Protein AF-A0A3D4ZZL0-F1 (afdb_monomer_lite)

Sequence (194 aa):
MEGLPVETGVETAVPEAEQVQRGVTVSAFVISVILLVVSMIWLSAAELVGKGAQISESVPVIPAMGALLLLTPVAPLLRKLWRRISITQADVMLVYVFLCISVTCASVGVVRLLLPSLTVTRYFATPENNFTTLSSYLPKWLIPQDDQAVRDMYEGADGEVVPWGTWIEPLAWWSVFLIATYASMLGIMSLFRR

pLDDT: mean 84.1, std 14.56, range [42.16, 96.62]

Radius of gyration: 25.39 Å; chains: 1; bounding box: 45×46×96 Å

Secondary structure (DSSP, 8-state):
-------------------------HHHHHHHHHHHHHHHHHHIIIIIIT-S--GGGSSS-HHHHHHHHHHHHHHHHHHHH-TT----HHHHHHHHHHHHHHHHHHTTTTHHHHHHHHHHHHHT--TTT-HHHHHHHS-TTTS---HHHHHHHHH--TTS---HHHHHHHHHHHHHHHHHHHHHHHHHHHHH--

Foldseek 3Di:
DDDDDDPPPPPPPPPPPPPPPDPADPVLVVVLVVLLVVLVVVCCCCCVVVVHDPQLPDVQRVSLVVLLVVCVVVQVVCCVVPVVDHCDPVSSVVSSVSNSPSSNCVPVNPDVVQLCVQQVLLQVDDPPPCSVVVVVPDDQQQHFDDSVLSCCVVVNDDPNDRPCPRPVRNVVVVVVVVVVVVVVVVVVVVVVVD

Structure (mmCIF, N/CA/C/O backbone):
data_AF-A0A3D4ZZL0-F1
#
_entry.id   AF-A0A3D4ZZL0-F1
#
loop_
_atom_site.group_PDB
_atom_site.id
_atom_site.type_symbol
_atom_site.label_atom_id
_atom_site.label_alt_id
_atom_site.label_comp_id
_atom_site.label_asym_id
_atom_site.label_entity_id
_atom_site.label_seq_id
_atom_site.pdbx_PDB_ins_code
_atom_site.Cartn_x
_atom_site.Cartn_y
_atom_site.Cartn_z
_atom_site.occupancy
_atom_site.B_iso_or_equiv
_atom_site.auth_seq_id
_atom_site.auth_comp_id
_atom_site.auth_asym_id
_atom_site.auth_atom_id
_atom_site.pdbx_PDB_model_num
ATOM 1 N N . MET A 1 1 ? -6.397 -27.981 74.216 1.00 46.47 1 MET A N 1
ATOM 2 C CA . MET A 1 1 ? -6.048 -27.919 72.783 1.00 46.47 1 MET A CA 1
ATOM 3 C C . MET A 1 1 ? -7.262 -27.363 72.071 1.00 46.47 1 MET A C 1
ATOM 5 O O . MET A 1 1 ? -8.212 -28.093 71.827 1.00 46.47 1 MET A O 1
ATOM 9 N N . GLU A 1 2 ? -7.265 -26.045 71.908 1.00 43.09 2 GLU A N 1
ATOM 10 C CA . GLU A 1 2 ? -8.323 -25.254 71.280 1.00 43.09 2 GLU A CA 1
ATOM 11 C C . GLU A 1 2 ? -8.306 -25.508 69.769 1.00 43.09 2 GLU A C 1
ATOM 13 O O . GLU A 1 2 ? -7.292 -25.278 69.113 1.00 43.09 2 GLU A O 1
ATOM 18 N N . GLY A 1 3 ? -9.400 -26.039 69.226 1.00 46.06 3 GLY A N 1
ATOM 19 C CA . GLY A 1 3 ? -9.588 -26.166 67.785 1.00 46.06 3 GLY A CA 1
ATOM 20 C C . GLY A 1 3 ? -10.074 -24.837 67.221 1.00 46.06 3 GLY A C 1
ATOM 21 O O . GLY A 1 3 ? -11.236 -24.486 67.404 1.00 46.06 3 GLY A O 1
ATOM 22 N N . LEU A 1 4 ? -9.182 -24.097 66.564 1.00 48.44 4 LEU A N 1
ATOM 23 C CA . LEU A 1 4 ? -9.533 -22.911 65.783 1.00 48.44 4 LEU A CA 1
ATOM 24 C C . LEU A 1 4 ? -10.437 -23.310 64.599 1.00 48.44 4 LEU A C 1
ATOM 26 O O . LEU A 1 4 ? -10.128 -24.290 63.915 1.00 48.44 4 LEU A O 1
ATOM 30 N N . PRO A 1 5 ? -11.524 -22.570 64.319 1.00 47.44 5 PRO A N 1
ATOM 31 C CA . PRO A 1 5 ? -12.316 -22.790 63.121 1.00 47.44 5 PRO A CA 1
ATOM 32 C C . PRO A 1 5 ? -11.538 -22.300 61.894 1.00 47.44 5 PRO A C 1
ATOM 34 O O . PRO A 1 5 ? -11.077 -21.163 61.838 1.00 47.44 5 PRO A O 1
ATOM 37 N N . VAL A 1 6 ? -11.382 -23.190 60.915 1.00 56.72 6 VAL A N 1
ATOM 38 C CA . VAL A 1 6 ? -10.829 -22.882 59.594 1.00 56.72 6 VAL A CA 1
ATOM 39 C C . VAL A 1 6 ? -11.849 -22.013 58.861 1.00 56.72 6 VAL A C 1
ATOM 41 O O . VAL A 1 6 ? -12.912 -22.499 58.478 1.00 56.72 6 VAL A O 1
ATOM 44 N N . GLU A 1 7 ? -11.545 -20.727 58.688 1.00 49.31 7 GLU A N 1
ATOM 45 C CA . GLU A 1 7 ? -12.299 -19.853 57.791 1.00 49.31 7 GLU A CA 1
ATOM 46 C C . GLU A 1 7 ? -12.163 -20.382 56.360 1.00 49.31 7 GLU A C 1
ATOM 48 O O . GLU A 1 7 ? -11.137 -20.225 55.698 1.00 49.31 7 GLU A O 1
ATOM 53 N N . THR A 1 8 ? -13.213 -21.035 55.868 1.00 49.62 8 THR A N 1
ATOM 54 C CA . THR A 1 8 ? -13.388 -21.284 54.441 1.00 49.62 8 THR A CA 1
ATOM 55 C C . THR A 1 8 ? -13.695 -19.946 53.780 1.00 49.62 8 THR A C 1
ATOM 57 O O . THR A 1 8 ? -14.855 -19.536 53.699 1.00 49.62 8 THR A O 1
ATOM 60 N N . GLY A 1 9 ? -12.644 -19.243 53.359 1.00 42.66 9 GLY A N 1
ATOM 61 C CA . GLY A 1 9 ? -12.751 -18.090 52.479 1.00 42.66 9 GLY A CA 1
ATOM 62 C C . GLY A 1 9 ? -13.472 -18.515 51.206 1.00 42.66 9 GLY A C 1
ATOM 63 O O . GLY A 1 9 ? -12.896 -19.175 50.346 1.00 42.66 9 GLY A O 1
ATOM 64 N N . VAL A 1 10 ? -14.756 -18.178 51.117 1.00 48.22 10 VAL A N 1
ATOM 65 C CA . VAL A 1 10 ? -15.507 -18.230 49.868 1.00 48.22 10 VAL A CA 1
ATOM 66 C C . VAL A 1 10 ? -14.860 -17.188 48.969 1.00 48.22 10 VAL A C 1
ATOM 68 O O . VAL A 1 10 ? -15.085 -15.990 49.130 1.00 48.22 10 VAL A O 1
ATOM 71 N N . GLU A 1 11 ? -13.994 -17.652 48.074 1.00 47.16 11 GLU A N 1
ATOM 72 C CA . GLU A 1 11 ? -13.457 -16.879 46.966 1.00 47.16 11 GLU A CA 1
ATOM 73 C C . GLU A 1 11 ? -14.652 -16.439 46.118 1.00 47.16 11 GLU A C 1
ATOM 75 O O . GLU A 1 11 ? -15.190 -17.185 45.299 1.00 47.16 11 GLU A O 1
ATOM 80 N N . THR A 1 12 ? -15.167 -15.246 46.411 1.00 45.12 12 THR A N 1
ATOM 81 C CA . THR A 1 12 ? -16.231 -14.627 45.634 1.00 45.12 12 THR A CA 1
ATOM 82 C C . THR A 1 12 ? -15.661 -14.382 44.250 1.00 45.12 12 THR A C 1
ATOM 84 O O . THR A 1 12 ? -14.899 -13.434 44.060 1.00 45.12 12 THR A O 1
ATOM 87 N N . ALA A 1 13 ? -15.996 -15.260 43.303 1.00 46.50 13 ALA A N 1
ATOM 88 C CA . ALA A 1 13 ? -15.718 -15.053 41.895 1.00 46.50 13 ALA A CA 1
ATOM 89 C C . ALA A 1 13 ? -16.228 -13.655 41.529 1.00 46.50 13 ALA A C 1
ATOM 91 O O . ALA A 1 13 ? -17.430 -13.384 41.573 1.00 46.50 13 ALA A O 1
ATOM 92 N N . VAL A 1 14 ? -15.292 -12.745 41.255 1.00 51.50 14 VAL A N 1
ATOM 93 C CA . VAL A 1 14 ? -15.607 -11.427 40.716 1.00 51.50 14 VAL A CA 1
ATOM 94 C C . VAL A 1 14 ? -16.378 -11.697 39.427 1.00 51.50 14 VAL A C 1
ATOM 96 O O . VAL A 1 14 ? -15.838 -12.400 38.572 1.00 51.50 14 VAL A O 1
ATOM 99 N N . PRO A 1 15 ? -17.629 -11.224 39.283 1.00 42.16 15 PRO A N 1
ATOM 100 C CA . PRO A 1 15 ? -18.380 -11.456 38.065 1.00 42.16 15 PRO A CA 1
ATOM 101 C C . PRO A 1 15 ? -17.566 -10.858 36.923 1.00 42.16 15 PRO A C 1
ATOM 103 O O . PRO A 1 15 ? -17.290 -9.656 36.912 1.00 42.16 15 PRO A O 1
ATOM 106 N N . GLU A 1 16 ? -17.110 -11.728 36.024 1.00 45.34 16 GLU A N 1
ATOM 107 C CA . GLU A 1 16 ? -16.394 -11.365 34.814 1.00 45.34 16 GLU A CA 1
ATOM 108 C C . GLU A 1 16 ? -17.319 -10.413 34.062 1.00 45.34 16 GLU A C 1
ATOM 110 O O . GLU A 1 16 ? -18.363 -10.819 33.552 1.00 45.34 16 GLU A O 1
ATOM 115 N N . ALA A 1 17 ? -17.024 -9.112 34.151 1.00 45.53 17 ALA A N 1
ATOM 116 C CA . ALA A 1 17 ? -17.864 -8.082 33.575 1.00 45.53 17 ALA A CA 1
ATOM 117 C C . ALA A 1 17 ? -18.017 -8.429 32.101 1.00 45.53 17 ALA A C 1
ATOM 119 O O . ALA A 1 17 ? -17.029 -8.404 31.369 1.00 45.53 17 ALA A O 1
ATOM 120 N N . GLU A 1 18 ? -19.236 -8.801 31.713 1.00 42.25 18 GLU A N 1
ATOM 121 C CA . GLU A 1 18 ? -19.600 -9.157 30.354 1.00 42.25 18 GLU A CA 1
ATOM 122 C C . GLU A 1 18 ? -19.206 -7.968 29.478 1.00 42.25 18 GLU A C 1
ATOM 124 O O . GLU A 1 18 ? -19.874 -6.930 29.438 1.00 42.25 18 GLU A O 1
ATOM 129 N N . GLN A 1 19 ? -18.016 -8.059 28.881 1.00 51.50 19 GLN A N 1
ATOM 130 C CA . GLN A 1 19 ? -17.477 -7.033 28.015 1.00 51.50 19 GLN A CA 1
ATOM 131 C C . GLN A 1 19 ? -18.344 -7.088 26.775 1.00 51.50 19 GLN A C 1
ATOM 133 O O . GLN A 1 19 ? -18.064 -7.853 25.855 1.00 51.50 19 GLN A O 1
ATOM 138 N N . VAL A 1 20 ? -19.436 -6.320 26.784 1.00 49.06 20 VAL A N 1
ATOM 139 C CA . VAL A 1 20 ? -20.285 -6.111 25.618 1.00 49.06 20 VAL A CA 1
ATOM 140 C C . VAL A 1 20 ? -19.337 -5.711 24.498 1.00 49.06 20 VAL A C 1
ATOM 142 O O . VAL A 1 20 ? -18.794 -4.602 24.508 1.00 49.06 20 VAL A O 1
ATOM 145 N N . GLN A 1 21 ? -19.069 -6.652 23.590 1.00 55.78 21 GLN A N 1
ATOM 146 C CA . GLN A 1 21 ? -18.164 -6.461 22.469 1.00 55.78 21 GLN A CA 1
ATOM 147 C C . GLN A 1 21 ? -18.793 -5.399 21.580 1.00 55.78 21 GLN A C 1
ATOM 149 O O . GLN A 1 21 ? -19.642 -5.666 20.730 1.00 55.78 21 GLN A O 1
ATOM 154 N N . ARG A 1 22 ? -18.434 -4.145 21.846 1.00 62.06 22 ARG A N 1
ATOM 155 C CA . ARG A 1 22 ? -18.908 -3.012 21.074 1.00 62.06 22 ARG A CA 1
ATOM 156 C C . ARG A 1 22 ? -18.294 -3.160 19.686 1.00 62.06 22 ARG A C 1
ATOM 158 O O . ARG A 1 22 ? -17.075 -3.226 19.557 1.00 62.06 22 ARG A O 1
ATOM 165 N N . GLY A 1 23 ? -19.148 -3.267 18.670 1.00 61.34 23 GLY A N 1
ATOM 166 C CA . GLY A 1 23 ? -18.712 -3.344 17.279 1.00 61.34 23 GLY A CA 1
ATOM 167 C C . GLY A 1 23 ? -17.843 -2.147 16.885 1.00 61.34 23 GLY A C 1
ATOM 168 O O . GLY A 1 23 ? -17.844 -1.112 17.556 1.00 61.34 23 GLY A O 1
ATOM 169 N N . VAL A 1 24 ? -17.106 -2.302 15.783 1.00 69.88 24 VAL A N 1
ATOM 170 C CA . VAL A 1 24 ? -16.199 -1.289 15.221 1.00 69.88 24 VAL A CA 1
ATOM 171 C C . VAL A 1 24 ? -16.879 0.083 15.177 1.00 69.88 24 VAL A C 1
ATOM 173 O O . VAL A 1 24 ? -17.867 0.269 14.466 1.00 69.88 24 VAL A O 1
ATOM 176 N N . THR A 1 25 ? -16.360 1.057 15.932 1.00 83.75 25 THR A N 1
ATOM 177 C CA . THR A 1 25 ? -16.893 2.420 15.881 1.00 83.75 25 THR A CA 1
ATOM 178 C C . THR A 1 25 ? -16.365 3.137 14.637 1.00 83.75 25 THR A C 1
ATOM 180 O O . THR A 1 25 ? -15.176 3.085 14.321 1.00 83.75 25 THR A O 1
ATOM 183 N N . VAL A 1 26 ? -17.247 3.846 13.924 1.00 84.56 26 VAL A N 1
ATOM 184 C CA . VAL A 1 26 ? -16.870 4.626 12.728 1.00 84.56 26 VAL A CA 1
ATOM 185 C C . VAL A 1 26 ? -15.758 5.627 13.055 1.00 84.56 26 VAL A C 1
ATOM 187 O O . VAL A 1 26 ? -14.825 5.798 12.278 1.00 84.56 26 VAL A O 1
ATOM 190 N N . SER A 1 27 ? -15.806 6.239 14.241 1.00 84.38 27 SER A N 1
ATOM 191 C CA . SER A 1 27 ? -14.778 7.167 14.713 1.00 84.38 27 SER A CA 1
ATOM 192 C C . SER A 1 27 ? -13.400 6.513 14.821 1.00 84.38 27 SER A C 1
ATOM 194 O O . SER A 1 27 ? -12.420 7.105 14.376 1.00 84.38 27 SER A O 1
ATOM 196 N N . ALA A 1 28 ? -13.307 5.295 15.367 1.00 87.38 28 ALA A N 1
ATOM 197 C CA . ALA A 1 28 ? -12.040 4.570 15.454 1.00 87.38 28 ALA A CA 1
ATOM 198 C C . ALA A 1 28 ? -11.491 4.225 14.068 1.00 87.38 28 ALA A C 1
ATOM 200 O O . ALA A 1 28 ? -10.293 4.368 13.829 1.00 87.38 28 ALA A O 1
ATOM 201 N N . PHE A 1 29 ? -12.362 3.840 13.134 1.00 90.00 29 PHE A N 1
ATOM 202 C CA . PHE A 1 29 ? -11.963 3.593 11.751 1.00 90.00 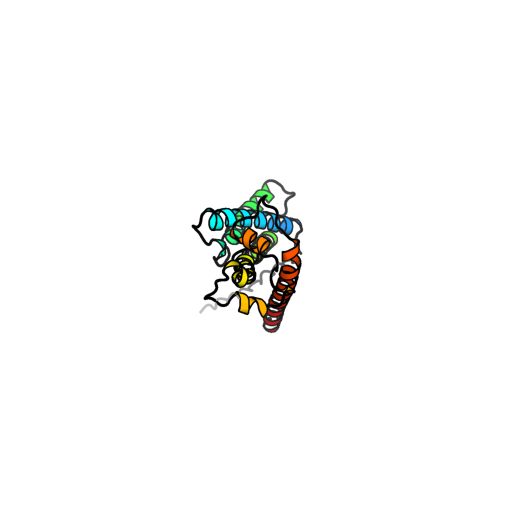29 PHE A CA 1
ATOM 203 C C . PHE A 1 29 ? -11.404 4.859 11.083 1.00 90.00 29 PHE A C 1
ATOM 205 O O . PHE A 1 29 ? -10.312 4.824 10.521 1.00 90.00 29 PHE A O 1
ATOM 212 N N . VAL A 1 30 ? -12.087 6.001 11.218 1.00 91.12 30 VAL A N 1
ATOM 213 C CA . VAL A 1 30 ? -11.610 7.289 10.682 1.00 91.12 30 VAL A CA 1
ATOM 214 C C . VAL A 1 30 ? -10.261 7.681 11.293 1.00 91.12 30 VAL A C 1
ATOM 216 O O . VAL A 1 30 ? -9.347 8.052 10.559 1.00 91.12 30 VAL A O 1
ATOM 219 N N . ILE A 1 31 ? -10.101 7.548 12.614 1.00 91.50 31 ILE A N 1
ATOM 220 C CA . ILE A 1 31 ? -8.820 7.799 13.298 1.00 91.50 31 ILE A CA 1
ATOM 221 C C . ILE A 1 31 ? -7.724 6.881 12.745 1.00 91.50 31 ILE A C 1
ATOM 223 O O . ILE A 1 31 ? -6.612 7.342 12.496 1.00 91.50 31 ILE A O 1
ATOM 227 N N . SER A 1 32 ? -8.041 5.607 12.512 1.00 93.88 32 SER A N 1
ATOM 228 C CA . SER A 1 32 ? -7.101 4.629 11.960 1.00 93.88 32 SER A CA 1
ATOM 229 C C . SER A 1 32 ? -6.623 5.026 10.564 1.00 93.88 32 SER A C 1
ATOM 231 O O . SER A 1 32 ? -5.423 5.003 10.303 1.00 93.88 32 SER A O 1
ATOM 233 N N . VAL A 1 33 ? -7.536 5.452 9.684 1.00 95.12 33 VAL A N 1
ATOM 234 C CA . VAL A 1 33 ? -7.201 5.918 8.328 1.00 95.12 33 VAL A CA 1
ATOM 235 C C . VAL A 1 33 ? -6.345 7.185 8.373 1.00 95.12 33 VAL A C 1
ATOM 237 O O . VAL A 1 33 ? -5.341 7.271 7.669 1.00 95.12 33 VAL A O 1
ATOM 240 N N . ILE A 1 34 ? -6.688 8.152 9.229 1.00 95.06 34 ILE A N 1
ATOM 241 C CA . ILE A 1 34 ? -5.899 9.383 9.387 1.00 95.06 34 ILE A CA 1
ATOM 242 C C . ILE A 1 34 ? -4.483 9.050 9.863 1.00 95.06 34 ILE A C 1
ATOM 244 O O . ILE A 1 34 ? -3.504 9.505 9.270 1.00 95.06 34 ILE A O 1
ATOM 248 N N . LEU A 1 35 ? -4.359 8.233 10.910 1.00 95.38 35 LEU A N 1
ATOM 249 C CA . LEU A 1 35 ? -3.056 7.842 11.440 1.00 95.38 35 LEU A CA 1
ATOM 250 C C . LEU A 1 35 ? -2.263 6.991 10.451 1.00 95.38 35 LEU A C 1
ATOM 252 O O . LEU A 1 35 ? -1.039 7.096 10.434 1.00 95.38 35 LEU A O 1
ATOM 256 N N . LEU A 1 36 ? -2.923 6.210 9.594 1.00 95.94 36 LEU A N 1
ATOM 257 C CA . LEU A 1 36 ? -2.266 5.493 8.507 1.00 95.94 36 LEU A CA 1
ATOM 258 C C . LEU A 1 36 ? -1.634 6.473 7.514 1.00 95.94 36 LEU A C 1
ATOM 260 O O . LEU A 1 36 ? -0.454 6.332 7.207 1.00 95.94 36 LEU A O 1
ATOM 264 N N . VAL A 1 37 ? -2.375 7.488 7.058 1.00 95.56 37 VAL A N 1
ATOM 265 C CA . VAL A 1 37 ? -1.848 8.512 6.136 1.00 95.56 37 VAL A CA 1
ATOM 266 C C . VAL A 1 37 ? -0.665 9.251 6.763 1.00 95.56 37 VAL A C 1
ATOM 268 O O . VAL A 1 37 ? 0.387 9.371 6.136 1.00 95.56 37 VAL A O 1
ATOM 271 N N . VAL A 1 38 ? -0.794 9.680 8.022 1.00 95.19 38 VAL A N 1
ATOM 272 C CA . VAL A 1 38 ? 0.303 10.327 8.762 1.00 95.19 38 VAL A CA 1
ATOM 273 C C . VAL A 1 38 ? 1.514 9.398 8.870 1.00 95.19 38 VAL A C 1
ATOM 275 O O . VAL A 1 38 ? 2.643 9.833 8.649 1.00 95.19 38 VAL A O 1
ATOM 278 N N . SER A 1 39 ? 1.287 8.111 9.146 1.00 93.81 39 SER A N 1
ATOM 279 C CA . SER A 1 39 ? 2.350 7.105 9.206 1.00 93.81 39 SER A CA 1
ATOM 280 C C . SER A 1 39 ? 3.051 6.945 7.858 1.00 93.81 39 SER A C 1
ATOM 282 O O . SER A 1 39 ? 4.272 6.883 7.829 1.00 93.81 39 SER A O 1
ATOM 284 N N . MET A 1 40 ? 2.317 6.928 6.741 1.00 92.00 40 MET A N 1
ATOM 285 C CA . MET A 1 40 ? 2.906 6.822 5.399 1.00 92.00 40 MET A CA 1
ATOM 286 C C . MET A 1 40 ? 3.756 8.041 5.037 1.00 92.00 40 MET A C 1
ATOM 288 O O . MET A 1 40 ? 4.854 7.883 4.503 1.00 92.00 40 MET A O 1
ATOM 292 N N . ILE A 1 41 ? 3.292 9.249 5.369 1.00 92.50 41 ILE A N 1
ATOM 293 C CA . ILE A 1 41 ? 4.069 10.482 5.169 1.00 92.50 41 ILE A CA 1
ATOM 294 C C . ILE A 1 41 ? 5.355 10.429 5.999 1.00 92.50 41 ILE A C 1
ATOM 296 O O . ILE A 1 41 ? 6.438 10.722 5.489 1.00 92.50 41 ILE A O 1
ATOM 300 N N . TRP A 1 42 ? 5.250 10.009 7.262 1.00 90.94 42 TRP A N 1
ATOM 301 C CA . TRP A 1 42 ? 6.407 9.867 8.139 1.00 90.94 42 TRP A CA 1
ATOM 302 C C . TRP A 1 42 ? 7.406 8.830 7.612 1.00 90.94 42 TRP A C 1
ATOM 304 O O . TRP A 1 42 ? 8.599 9.124 7.545 1.00 90.94 42 TRP A O 1
ATOM 314 N N . LEU A 1 43 ? 6.933 7.659 7.177 1.00 89.56 43 LEU A N 1
ATOM 315 C CA . LEU A 1 43 ? 7.766 6.617 6.569 1.00 89.56 43 LEU A CA 1
ATOM 316 C C . LEU A 1 43 ? 8.474 7.129 5.317 1.00 89.56 43 LEU A C 1
ATOM 318 O O . LEU A 1 43 ? 9.677 6.934 5.179 1.00 89.56 43 LEU A O 1
ATOM 322 N N . SER A 1 44 ? 7.760 7.822 4.428 1.00 87.31 44 SER A N 1
ATOM 323 C CA . SER A 1 44 ? 8.353 8.406 3.223 1.00 87.31 44 SER A CA 1
ATOM 324 C C . SER A 1 44 ? 9.500 9.364 3.572 1.00 87.31 44 SER A C 1
ATOM 326 O O . SER A 1 44 ? 10.612 9.228 3.058 1.00 87.31 44 SER A O 1
ATOM 328 N N . ALA A 1 45 ? 9.279 10.263 4.534 1.00 87.31 45 ALA A N 1
ATOM 329 C CA . ALA A 1 45 ? 10.304 11.199 4.985 1.00 87.31 45 ALA A CA 1
ATOM 330 C C . ALA A 1 45 ? 11.501 10.499 5.660 1.00 87.31 45 ALA A C 1
ATOM 332 O O . ALA A 1 45 ? 12.651 10.851 5.397 1.00 87.31 45 ALA A O 1
ATOM 333 N N . ALA A 1 46 ? 11.258 9.507 6.517 1.00 85.56 46 ALA A N 1
ATOM 334 C CA . ALA A 1 46 ? 12.314 8.850 7.289 1.00 85.56 46 ALA A CA 1
ATOM 335 C C . ALA A 1 46 ? 13.147 7.855 6.461 1.00 85.56 46 ALA A C 1
ATOM 337 O O . ALA A 1 46 ? 14.366 7.764 6.634 1.00 85.56 46 ALA A O 1
ATOM 338 N N . GLU A 1 47 ? 12.498 7.117 5.560 1.00 85.06 47 GLU A N 1
ATOM 339 C CA . GLU A 1 47 ? 13.104 5.991 4.844 1.00 85.06 47 GLU A CA 1
ATOM 340 C C . GLU A 1 47 ? 13.530 6.355 3.427 1.00 85.06 47 GLU A C 1
ATOM 342 O O . GLU A 1 47 ? 14.664 6.072 3.048 1.00 85.06 47 GLU A O 1
ATOM 347 N N . LEU A 1 48 ? 12.645 6.984 2.646 1.00 79.44 48 LEU A N 1
ATOM 348 C CA . LEU A 1 48 ? 12.929 7.293 1.241 1.00 79.44 48 LEU A CA 1
ATOM 349 C C . LEU A 1 48 ? 13.791 8.552 1.120 1.00 79.44 48 LEU A C 1
ATOM 351 O O . LEU A 1 48 ? 14.777 8.557 0.385 1.00 79.44 48 LEU A O 1
ATOM 355 N N . VAL A 1 49 ? 13.452 9.603 1.873 1.00 81.19 49 VAL A N 1
ATOM 356 C CA . VAL A 1 49 ? 14.188 10.879 1.838 1.00 81.19 49 VAL A CA 1
ATOM 357 C C . VAL A 1 49 ? 15.396 10.843 2.772 1.00 81.19 49 VAL A C 1
ATOM 359 O O . VAL A 1 49 ? 16.512 11.160 2.361 1.00 81.19 49 VAL A O 1
ATOM 362 N N . GLY A 1 50 ? 15.186 10.438 4.027 1.00 79.25 50 GLY A N 1
ATOM 363 C CA . GLY A 1 50 ? 16.218 10.446 5.065 1.00 79.25 50 GLY A CA 1
ATOM 364 C C . GLY A 1 50 ? 17.269 9.338 4.950 1.00 79.25 50 GLY A C 1
ATOM 365 O O . GLY A 1 50 ? 18.338 9.475 5.540 1.00 79.25 50 GLY A O 1
ATOM 366 N N . LYS A 1 51 ? 16.988 8.251 4.209 1.00 73.50 51 LYS A N 1
ATOM 367 C CA . LYS A 1 51 ? 17.870 7.077 4.004 1.00 73.50 51 LYS A CA 1
ATOM 368 C C . LYS A 1 51 ? 18.420 6.439 5.296 1.00 73.50 51 LYS A C 1
ATOM 370 O O . LYS A 1 51 ? 19.438 5.753 5.247 1.00 73.50 51 LYS A O 1
ATOM 375 N N . GLY A 1 52 ? 17.797 6.692 6.451 1.00 63.00 52 GLY A N 1
ATOM 376 C CA . GLY A 1 52 ? 18.466 6.533 7.750 1.00 63.00 52 GLY A CA 1
ATOM 377 C C . GLY A 1 52 ? 17.854 5.522 8.718 1.00 63.00 52 GLY A C 1
ATOM 378 O O . GLY A 1 52 ? 18.582 4.980 9.545 1.00 63.00 52 GLY A O 1
ATOM 379 N N . ALA A 1 53 ? 16.548 5.247 8.653 1.00 70.75 53 ALA A N 1
ATOM 380 C CA . ALA A 1 53 ? 15.892 4.357 9.615 1.00 70.75 53 ALA A CA 1
ATOM 381 C C . ALA A 1 53 ? 14.786 3.528 8.952 1.00 70.75 53 ALA A C 1
ATOM 383 O O . ALA A 1 53 ? 13.795 4.100 8.515 1.00 70.75 53 ALA A O 1
ATOM 384 N N . GLN A 1 54 ? 14.930 2.197 8.919 1.00 79.44 54 GLN A N 1
ATOM 385 C CA . GLN A 1 54 ? 13.927 1.234 8.425 1.00 79.44 54 GLN A CA 1
ATOM 386 C C . GLN A 1 54 ? 12.800 1.034 9.456 1.00 79.44 54 GLN A C 1
ATOM 388 O O . GLN A 1 54 ? 12.610 -0.034 10.034 1.00 79.44 54 GLN A O 1
ATOM 393 N N . ILE A 1 55 ? 12.069 2.110 9.734 1.00 81.44 55 ILE A N 1
ATOM 394 C CA . ILE A 1 55 ? 11.017 2.192 10.756 1.00 81.44 55 ILE A CA 1
ATOM 395 C C . ILE A 1 55 ? 9.846 1.231 10.458 1.00 81.44 55 ILE A C 1
ATOM 397 O O . ILE A 1 55 ? 9.183 0.740 11.372 1.00 81.44 55 ILE A O 1
ATOM 401 N N . SER A 1 56 ? 9.601 0.945 9.182 1.00 81.44 56 SER A N 1
ATOM 402 C CA . SER A 1 56 ? 8.590 0.011 8.679 1.00 81.44 56 SER A CA 1
ATOM 403 C C . SER A 1 56 ? 8.942 -1.464 8.871 1.00 81.44 56 SER A C 1
ATOM 405 O O . SER A 1 56 ? 8.041 -2.299 8.808 1.00 81.44 56 SER A O 1
ATOM 407 N N . GLU A 1 57 ? 10.211 -1.794 9.129 1.00 84.94 57 GLU A N 1
ATOM 408 C CA . GLU A 1 57 ? 10.683 -3.177 9.309 1.00 84.94 57 GLU A CA 1
ATOM 409 C C . GLU A 1 57 ? 10.616 -3.658 10.763 1.00 84.94 57 GLU A C 1
ATOM 411 O O . GLU A 1 57 ? 10.838 -4.836 11.042 1.00 84.94 57 GLU A O 1
ATOM 416 N N . SER A 1 58 ? 10.289 -2.778 11.712 1.00 86.38 58 SER A N 1
ATOM 417 C CA . SER A 1 58 ? 10.141 -3.183 13.107 1.00 86.38 58 SER A CA 1
ATOM 418 C C . SER A 1 58 ? 8.890 -4.044 13.316 1.00 86.38 58 SER A C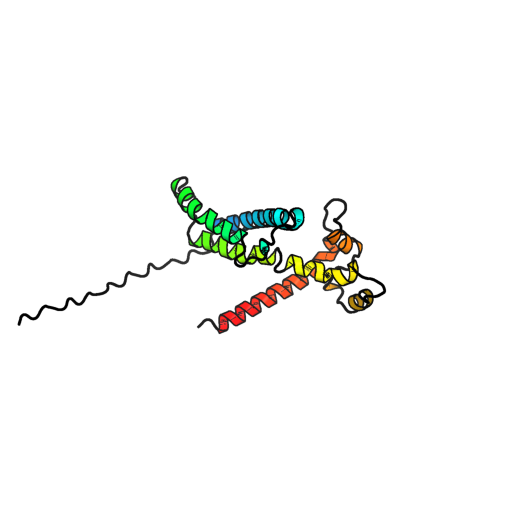 1
ATOM 420 O O . SER A 1 58 ? 7.855 -3.846 12.678 1.00 86.38 58 SER A O 1
ATOM 422 N N . VAL A 1 59 ? 8.953 -4.967 14.279 1.00 85.81 59 VAL A N 1
ATOM 423 C CA . VAL A 1 59 ? 7.814 -5.808 14.668 1.00 85.81 59 VAL A CA 1
ATOM 424 C C . VAL A 1 59 ? 7.571 -5.668 16.176 1.00 85.81 59 VAL A C 1
ATOM 426 O O . VAL A 1 59 ? 8.402 -6.131 16.957 1.00 85.81 59 VAL A O 1
ATOM 429 N N . PRO A 1 60 ? 6.448 -5.063 16.614 1.00 85.00 60 PRO A N 1
ATOM 430 C CA . PRO A 1 60 ? 5.436 -4.360 15.814 1.00 85.00 60 PRO A CA 1
ATOM 431 C C . PRO A 1 60 ? 5.973 -3.084 15.140 1.00 85.00 60 PRO A C 1
ATOM 433 O O . PRO A 1 60 ? 6.978 -2.514 15.570 1.00 85.00 60 PRO A O 1
ATOM 436 N N . VAL A 1 61 ? 5.292 -2.606 14.095 1.00 90.12 61 VAL A N 1
ATOM 437 C CA . VAL A 1 61 ? 5.709 -1.396 13.363 1.00 90.12 61 VAL A CA 1
ATOM 438 C C . VAL A 1 61 ? 5.699 -0.164 14.276 1.00 90.12 61 VAL A C 1
ATOM 440 O O . VAL A 1 61 ? 4.714 0.105 14.974 1.00 90.12 61 VAL A O 1
ATOM 443 N N . ILE A 1 62 ? 6.788 0.608 14.270 1.00 91.69 62 ILE A N 1
ATOM 444 C CA . ILE A 1 62 ? 6.975 1.781 15.139 1.00 91.69 62 ILE A CA 1
ATOM 445 C C . ILE A 1 62 ? 5.814 2.791 15.040 1.00 91.69 62 ILE A C 1
ATOM 447 O O . ILE A 1 62 ? 5.404 3.285 16.089 1.00 91.69 62 ILE A O 1
ATOM 451 N N . PRO A 1 63 ? 5.204 3.085 13.871 1.00 92.00 63 PRO A N 1
ATOM 452 C CA . PRO A 1 63 ? 4.051 3.984 13.813 1.00 92.00 63 PRO A CA 1
ATOM 453 C C . PRO A 1 63 ? 2.820 3.459 14.553 1.00 92.00 63 PRO A C 1
ATOM 455 O O . PRO A 1 63 ? 2.108 4.242 15.181 1.00 92.00 63 PRO A O 1
ATOM 458 N N . ALA A 1 64 ? 2.593 2.141 14.558 1.00 93.00 64 ALA A N 1
ATOM 459 C CA . ALA A 1 64 ? 1.510 1.542 15.334 1.00 93.00 64 ALA A CA 1
ATOM 460 C C . ALA A 1 64 ? 1.791 1.641 16.841 1.00 93.00 64 ALA A C 1
ATOM 462 O O . ALA A 1 64 ? 0.900 2.001 17.611 1.00 93.00 64 ALA A O 1
ATOM 463 N N . MET A 1 65 ? 3.039 1.400 17.259 1.00 93.50 65 MET A N 1
ATOM 464 C CA . MET A 1 65 ? 3.481 1.623 18.642 1.00 93.50 65 MET A CA 1
ATOM 465 C C . MET A 1 65 ? 3.343 3.091 19.059 1.00 93.50 65 MET A C 1
ATOM 467 O O . MET A 1 65 ? 2.809 3.381 20.127 1.00 93.50 65 MET A O 1
ATOM 471 N N . GLY A 1 66 ? 3.754 4.026 18.202 1.00 92.12 66 GLY A N 1
ATOM 472 C CA . GLY A 1 66 ? 3.621 5.462 18.436 1.00 92.12 66 GLY A CA 1
ATOM 473 C C . GLY A 1 66 ? 2.162 5.893 18.572 1.00 92.12 66 GLY A C 1
ATOM 474 O O . GLY A 1 66 ? 1.819 6.603 19.515 1.00 92.12 66 GLY A O 1
ATOM 475 N N . ALA A 1 67 ? 1.281 5.405 17.694 1.00 91.94 67 ALA A N 1
ATOM 476 C CA . ALA A 1 67 ? -0.156 5.648 17.783 1.00 91.94 67 ALA A CA 1
ATOM 477 C C . ALA A 1 67 ? -0.757 5.099 19.084 1.00 91.94 67 ALA A C 1
ATOM 479 O O . ALA A 1 67 ? -1.542 5.788 19.734 1.00 91.94 67 ALA A O 1
ATOM 480 N N . LEU A 1 68 ? -0.363 3.893 19.500 1.00 91.81 68 LEU A N 1
ATOM 481 C CA . LEU A 1 68 ? -0.810 3.291 20.755 1.00 91.81 68 LEU A CA 1
ATOM 482 C C . LEU A 1 68 ? -0.364 4.118 21.971 1.00 91.81 68 LEU A C 1
ATOM 484 O O . LEU A 1 68 ? -1.187 4.453 22.829 1.00 91.81 68 LEU A O 1
ATOM 488 N N . LEU A 1 69 ? 0.919 4.486 22.029 1.00 92.81 69 LEU A N 1
ATOM 489 C CA . LEU A 1 69 ? 1.494 5.292 23.110 1.00 92.81 69 LEU A CA 1
ATOM 490 C C . LEU A 1 69 ? 0.906 6.705 23.163 1.00 92.81 69 LEU A C 1
ATOM 492 O O . LEU A 1 69 ? 0.750 7.255 24.250 1.00 92.81 69 LEU A O 1
ATOM 496 N N . LEU A 1 70 ? 0.536 7.276 22.014 1.00 91.81 70 LEU A N 1
ATOM 497 C CA . LEU A 1 70 ? -0.115 8.580 21.924 1.00 91.81 70 LEU A CA 1
ATOM 498 C C . LEU A 1 70 ? -1.586 8.511 22.353 1.00 91.81 70 LEU A C 1
ATOM 500 O O . LEU A 1 70 ? -2.040 9.322 23.159 1.00 91.81 70 LEU A O 1
ATOM 504 N N . LEU A 1 71 ? -2.350 7.548 21.834 1.00 88.88 71 LEU A N 1
ATOM 505 C CA . LEU A 1 71 ? -3.791 7.463 22.077 1.00 88.88 71 LEU A CA 1
ATOM 506 C C . LEU A 1 71 ? -4.131 7.017 23.502 1.00 88.88 71 LEU A C 1
ATOM 508 O O . LEU A 1 71 ? -5.166 7.430 24.025 1.00 88.88 71 LEU A O 1
ATOM 512 N N . THR A 1 72 ? -3.267 6.235 24.152 1.00 89.06 72 THR A N 1
ATOM 513 C CA . THR A 1 72 ? -3.486 5.747 25.525 1.00 89.06 72 THR A CA 1
ATOM 514 C C . THR A 1 72 ? -3.703 6.882 26.545 1.00 89.06 72 THR A C 1
ATOM 516 O O . THR A 1 72 ? -4.715 6.844 27.246 1.00 89.06 72 THR A O 1
ATOM 519 N N . PRO A 1 73 ? -2.845 7.920 26.636 1.00 89.06 73 PRO A N 1
ATOM 520 C CA . PRO A 1 73 ? -3.079 9.076 27.509 1.00 89.06 73 PRO A CA 1
ATOM 521 C C . PRO A 1 73 ? -4.049 10.112 26.915 1.00 89.06 73 PRO A C 1
ATOM 523 O O . PRO A 1 73 ? -4.770 10.779 27.660 1.00 89.06 73 PRO A O 1
ATOM 526 N N . VAL A 1 74 ? -4.112 10.252 25.587 1.00 86.75 74 VAL A N 1
ATOM 527 C CA . VAL A 1 74 ? -4.959 11.260 24.923 1.00 86.75 74 VAL A CA 1
ATOM 528 C C . VAL A 1 74 ? -6.446 10.898 25.018 1.00 86.75 74 VAL A C 1
ATOM 530 O O . VAL A 1 74 ? -7.273 11.764 25.300 1.00 86.75 74 VAL A O 1
ATOM 533 N N . ALA A 1 75 ? -6.815 9.625 24.867 1.00 84.94 75 ALA A N 1
ATOM 534 C CA . ALA A 1 75 ? -8.206 9.173 24.929 1.00 84.94 75 ALA A CA 1
ATOM 535 C C . ALA A 1 75 ? -8.935 9.489 26.260 1.00 84.94 75 ALA A C 1
ATOM 537 O O . ALA A 1 75 ? -10.076 9.965 26.216 1.00 84.94 75 ALA A O 1
ATOM 538 N N . PRO A 1 76 ? -8.372 9.235 27.461 1.00 82.69 76 PRO A N 1
ATOM 539 C CA . PRO A 1 76 ? -9.002 9.645 28.718 1.00 82.69 76 PRO A CA 1
ATOM 540 C C . PRO A 1 76 ? -8.996 11.170 28.909 1.00 82.69 76 PRO A C 1
ATOM 542 O O . PRO A 1 76 ? -9.967 11.715 29.438 1.00 82.69 76 PRO A O 1
ATOM 545 N N . LEU A 1 77 ? -7.962 11.875 28.436 1.00 83.94 77 LEU A N 1
ATOM 546 C CA . LEU A 1 77 ? -7.884 13.335 28.530 1.00 83.94 77 LEU A CA 1
ATOM 547 C C . LEU A 1 77 ? -8.965 14.026 27.682 1.00 83.94 77 LEU A C 1
ATOM 549 O O . LEU A 1 77 ? -9.662 14.916 28.173 1.00 83.94 77 LEU A O 1
ATOM 553 N N . LEU A 1 78 ? -9.174 13.568 26.444 1.00 80.94 78 LEU A N 1
ATOM 554 C CA . LEU A 1 78 ? -10.235 14.070 25.565 1.00 80.94 78 LEU A CA 1
ATOM 555 C C . LEU A 1 78 ? -11.626 13.787 26.129 1.00 80.94 78 LEU A C 1
ATOM 557 O O . LEU A 1 78 ? -12.491 14.652 26.047 1.00 80.94 78 LEU A O 1
ATOM 561 N N . ARG A 1 79 ? -11.839 12.622 26.753 1.00 78.44 79 ARG A N 1
ATOM 562 C CA . ARG A 1 79 ? -13.106 12.311 27.438 1.00 78.44 79 ARG A CA 1
ATOM 563 C C . ARG A 1 79 ? -13.399 13.277 28.585 1.00 78.44 79 ARG A C 1
ATOM 565 O O . ARG A 1 79 ? -14.555 13.652 28.780 1.00 78.44 79 ARG A O 1
ATOM 572 N N . LYS A 1 80 ? -12.365 13.692 29.326 1.00 79.06 80 LYS A N 1
ATOM 573 C CA . LYS A 1 80 ? -12.490 14.668 30.418 1.00 79.06 80 LYS A CA 1
ATOM 574 C C . LYS A 1 80 ? -12.830 16.063 29.898 1.00 79.06 80 LYS A C 1
ATOM 576 O O . LYS A 1 80 ? -13.648 16.745 30.508 1.00 79.06 80 LYS A O 1
ATOM 581 N N . LEU A 1 81 ? -12.213 16.481 28.792 1.00 80.75 81 LEU A N 1
ATOM 582 C CA . LEU A 1 81 ? -12.407 17.823 28.246 1.00 80.75 81 LEU A CA 1
ATOM 583 C C . LEU A 1 81 ? -13.710 17.923 27.442 1.00 80.75 81 LEU A C 1
ATOM 585 O O . LEU A 1 81 ? -14.496 18.843 27.656 1.00 80.75 81 LEU A O 1
ATOM 589 N N . TRP A 1 82 ? -13.976 16.954 26.563 1.00 76.69 82 TRP A N 1
ATOM 590 C CA . TRP A 1 82 ? -15.119 16.924 25.651 1.00 76.69 82 TRP A CA 1
ATOM 591 C C . TRP A 1 82 ? -15.916 15.621 25.815 1.00 76.69 82 TRP A C 1
ATOM 593 O O . TRP A 1 82 ? -15.702 14.638 25.107 1.00 76.69 82 TRP A O 1
ATOM 603 N N . ARG A 1 83 ? -16.929 15.646 26.696 1.00 67.38 83 ARG A N 1
ATOM 604 C CA . ARG A 1 83 ? -17.828 14.506 27.005 1.00 67.38 83 ARG A CA 1
ATOM 605 C C . ARG A 1 83 ? -18.497 13.836 25.795 1.00 67.38 83 ARG A C 1
ATOM 607 O O . ARG A 1 83 ? -19.011 12.732 25.937 1.00 67.38 83 ARG A O 1
ATOM 614 N N . ARG A 1 84 ? -18.538 14.493 24.629 1.00 69.25 84 ARG A N 1
ATOM 615 C CA . ARG A 1 84 ? -19.119 13.940 23.392 1.00 69.25 84 ARG A CA 1
ATOM 616 C C . ARG A 1 84 ? -18.187 12.968 22.659 1.00 69.25 84 ARG A C 1
ATOM 618 O O . ARG A 1 84 ? -18.676 12.190 21.846 1.00 69.25 84 ARG A O 1
ATOM 625 N N . ILE A 1 85 ? -16.880 12.983 22.934 1.00 69.38 85 ILE A N 1
ATOM 626 C CA . ILE A 1 85 ? -15.922 12.062 22.313 1.00 69.38 85 ILE A CA 1
ATOM 627 C C . ILE A 1 85 ? -15.814 10.799 23.171 1.00 69.38 85 ILE A C 1
ATOM 629 O O . ILE A 1 85 ? -15.315 10.834 24.291 1.00 69.38 85 ILE A O 1
ATOM 633 N N . SER A 1 86 ? -16.273 9.668 22.635 1.00 73.62 86 SER A N 1
ATOM 634 C CA . SER A 1 86 ? -16.213 8.356 23.287 1.00 73.62 86 SER A CA 1
ATOM 635 C C . SER A 1 86 ? -15.147 7.492 22.610 1.00 73.62 86 SER A C 1
ATOM 637 O O . SER A 1 86 ? -15.477 6.646 21.792 1.00 73.62 86 SER A O 1
ATOM 639 N N . ILE A 1 87 ? -13.867 7.737 22.917 1.00 81.00 87 ILE A N 1
ATOM 640 C CA . ILE A 1 87 ? -12.773 6.830 22.529 1.00 81.00 87 ILE A CA 1
ATOM 641 C C . ILE A 1 87 ? -12.593 5.815 23.655 1.00 81.00 87 ILE A C 1
ATOM 643 O O . ILE A 1 87 ? -12.276 6.182 24.791 1.00 81.00 87 ILE A O 1
ATOM 647 N N . THR A 1 88 ? -12.835 4.547 23.355 1.00 84.25 88 THR A N 1
ATOM 648 C CA . THR A 1 88 ? -12.728 3.426 24.294 1.00 84.25 88 THR A CA 1
ATOM 649 C C . THR A 1 88 ? -11.375 2.721 24.177 1.00 84.25 88 THR A C 1
ATOM 651 O O . THR A 1 88 ? -10.609 2.959 23.249 1.00 84.25 88 THR A O 1
ATOM 654 N N . GLN A 1 89 ? -11.067 1.829 25.121 1.00 84.38 89 GLN A N 1
ATOM 655 C CA . GLN A 1 89 ? -9.870 0.985 25.031 1.00 84.38 89 GLN A CA 1
ATOM 656 C C . GLN A 1 89 ? -9.919 0.054 23.808 1.00 84.38 89 GLN A C 1
ATOM 658 O O . GLN A 1 89 ? -8.896 -0.156 23.161 1.00 84.38 89 GLN A O 1
ATOM 663 N N . ALA A 1 90 ? -11.109 -0.446 23.458 1.00 86.56 90 ALA A N 1
ATOM 664 C CA . ALA A 1 90 ? -11.319 -1.252 22.260 1.00 86.56 90 ALA A CA 1
ATOM 665 C C . ALA A 1 90 ? -11.003 -0.463 20.979 1.00 86.56 90 ALA A C 1
ATOM 667 O O . ALA A 1 90 ? -10.364 -0.998 20.079 1.00 86.56 90 ALA A O 1
ATOM 668 N N . ASP A 1 91 ? -11.362 0.826 20.925 1.00 88.81 91 ASP A N 1
ATOM 669 C CA . ASP A 1 91 ? -11.048 1.692 19.781 1.00 88.81 91 ASP A CA 1
ATOM 670 C C . ASP A 1 91 ? -9.535 1.893 19.615 1.00 88.81 91 ASP A C 1
ATOM 672 O O . ASP A 1 91 ? -9.020 1.832 18.502 1.00 88.81 91 ASP A O 1
ATOM 676 N N . VAL A 1 92 ? -8.804 2.088 20.719 1.00 90.19 92 VAL A N 1
ATOM 677 C CA . VAL A 1 92 ? -7.337 2.220 20.692 1.00 90.19 92 VAL A CA 1
ATOM 678 C C . VAL A 1 92 ? -6.673 0.921 20.224 1.00 90.19 92 VAL A C 1
ATOM 680 O O . VAL A 1 92 ? -5.758 0.964 19.403 1.00 90.19 92 VAL A O 1
ATOM 683 N N . MET A 1 93 ? -7.153 -0.234 20.695 1.00 90.88 93 MET A N 1
ATOM 684 C CA . MET A 1 93 ? -6.674 -1.542 20.229 1.00 90.88 93 MET A CA 1
ATOM 685 C C . MET A 1 93 ? -6.980 -1.776 18.749 1.00 90.88 93 MET A C 1
ATOM 687 O O . MET A 1 93 ? -6.126 -2.292 18.031 1.00 90.88 93 MET A O 1
ATOM 691 N N . LEU A 1 94 ? -8.157 -1.361 18.275 1.00 91.56 94 LEU A N 1
ATOM 692 C CA . LEU A 1 94 ? -8.514 -1.446 16.862 1.00 91.56 94 LEU A CA 1
ATOM 693 C C . LEU A 1 94 ? -7.557 -0.623 16.004 1.00 91.56 94 LEU A C 1
ATOM 695 O O . LEU A 1 94 ? -7.022 -1.152 15.034 1.00 91.56 94 LEU A O 1
ATOM 699 N N . VAL A 1 95 ? -7.304 0.635 16.379 1.00 92.88 95 VAL A N 1
ATOM 700 C CA . VAL A 1 95 ? -6.344 1.502 15.677 1.00 92.88 95 VAL A CA 1
ATOM 701 C C . VAL A 1 95 ? -4.966 0.850 15.644 1.00 92.88 95 VAL A C 1
ATOM 703 O O . VAL A 1 95 ? -4.329 0.798 14.594 1.00 92.88 95 VAL A O 1
ATOM 706 N N . TYR A 1 96 ? -4.515 0.318 16.779 1.00 93.81 96 TYR A N 1
ATOM 707 C CA . TYR A 1 96 ? -3.223 -0.346 16.882 1.00 93.81 96 TYR A CA 1
ATOM 708 C C . TYR A 1 96 ? -3.107 -1.549 15.930 1.00 93.81 96 TYR A C 1
ATOM 710 O O . TYR A 1 96 ? -2.185 -1.596 15.115 1.00 93.81 96 TYR A O 1
ATOM 718 N N . VAL A 1 97 ? -4.060 -2.486 15.974 1.00 93.06 97 VAL A N 1
ATOM 719 C CA . VAL A 1 97 ? -4.060 -3.672 15.098 1.00 93.06 97 VAL A CA 1
ATOM 720 C C . VAL A 1 97 ? -4.192 -3.269 13.629 1.00 93.06 97 VAL A C 1
ATOM 722 O O . VAL A 1 97 ? -3.478 -3.801 12.778 1.00 93.06 97 VAL A O 1
ATOM 725 N N . PHE A 1 98 ? -5.057 -2.298 13.328 1.00 94.44 98 PHE A N 1
ATOM 726 C CA . PHE A 1 98 ? -5.238 -1.779 11.976 1.00 94.44 98 PHE A CA 1
ATOM 727 C C . PHE A 1 98 ? -3.931 -1.223 11.408 1.00 94.44 98 PHE A C 1
ATOM 729 O O . PHE A 1 98 ? -3.582 -1.537 10.269 1.00 94.44 98 PHE A O 1
ATOM 736 N N . LEU A 1 99 ? -3.196 -0.426 12.188 1.00 95.06 99 LEU A N 1
ATOM 737 C CA . LEU A 1 99 ? -1.915 0.136 11.764 1.00 95.06 99 LEU A CA 1
ATOM 738 C C . LEU A 1 99 ? -0.838 -0.940 11.629 1.00 95.06 99 LEU A C 1
ATOM 740 O O . LEU A 1 99 ? -0.099 -0.902 10.651 1.00 95.06 99 LEU A O 1
ATOM 744 N N . CYS A 1 100 ? -0.782 -1.921 12.536 1.00 93.12 100 CYS A N 1
ATOM 745 C CA . CYS A 1 100 ? 0.147 -3.049 12.421 1.00 93.12 100 CYS A CA 1
ATOM 746 C C . CYS A 1 100 ? 0.012 -3.787 11.089 1.00 93.12 100 CYS A C 1
ATOM 748 O O . CYS A 1 100 ? 1.018 -4.154 10.497 1.00 93.12 100 CYS A O 1
ATOM 750 N N . ILE A 1 101 ? -1.213 -3.984 10.603 1.00 91.31 101 ILE A N 1
ATOM 751 C CA . ILE A 1 101 ? -1.446 -4.663 9.325 1.00 91.31 101 ILE A CA 1
ATOM 752 C C . ILE A 1 101 ? -1.221 -3.688 8.162 1.00 91.31 101 ILE A C 1
ATOM 754 O O . ILE A 1 101 ? -0.438 -3.954 7.251 1.00 91.31 101 ILE A O 1
ATOM 758 N N . SER A 1 102 ? -1.885 -2.532 8.202 1.00 92.69 102 SER A N 1
ATOM 759 C CA . SER A 1 102 ? -1.954 -1.614 7.061 1.00 92.69 102 SER A CA 1
ATOM 760 C C . SER A 1 102 ? -0.612 -0.961 6.748 1.00 92.69 102 SER A C 1
ATOM 762 O O . SER A 1 102 ? -0.259 -0.838 5.577 1.00 92.69 102 SER A O 1
ATOM 764 N N . VAL A 1 103 ? 0.159 -0.566 7.770 1.00 92.50 103 VAL A N 1
ATOM 765 C CA . VAL A 1 103 ? 1.482 0.044 7.566 1.00 92.50 103 VAL A CA 1
ATOM 766 C C . VAL A 1 103 ? 2.441 -0.968 6.954 1.00 92.50 103 VAL A C 1
ATOM 768 O O . VAL A 1 103 ? 3.122 -0.633 5.989 1.00 92.50 103 VAL A O 1
ATOM 771 N N . THR A 1 104 ? 2.466 -2.207 7.452 1.00 89.12 104 THR A N 1
ATOM 772 C CA . THR A 1 104 ? 3.311 -3.270 6.892 1.00 89.12 104 THR A CA 1
ATOM 773 C C . THR A 1 104 ? 2.955 -3.554 5.436 1.00 89.12 104 THR A C 1
ATOM 775 O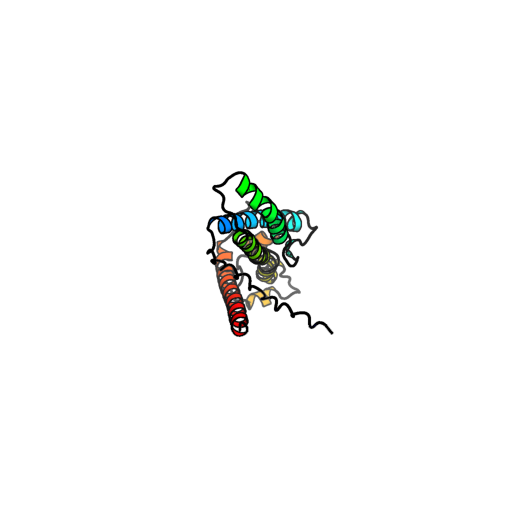 O . THR A 1 104 ? 3.850 -3.582 4.591 1.00 89.12 104 THR A O 1
ATOM 778 N N . CYS A 1 105 ? 1.666 -3.689 5.108 1.00 88.94 105 CYS A N 1
ATOM 779 C CA . CYS A 1 105 ? 1.234 -3.908 3.727 1.00 88.94 105 CYS A CA 1
ATOM 780 C C . CYS A 1 105 ? 1.604 -2.735 2.807 1.00 88.94 105 CYS A C 1
ATOM 782 O O . CYS A 1 105 ? 2.126 -2.950 1.718 1.00 88.94 105 CYS A O 1
ATOM 784 N N . ALA A 1 106 ? 1.392 -1.493 3.239 1.00 88.62 106 ALA A N 1
ATOM 785 C CA . ALA A 1 106 ? 1.660 -0.313 2.416 1.00 88.62 106 ALA A CA 1
ATOM 786 C C . ALA A 1 106 ? 3.158 0.037 2.268 1.00 88.62 106 ALA A C 1
ATOM 788 O O . ALA A 1 106 ? 3.496 0.949 1.517 1.00 88.62 106 ALA A O 1
ATOM 789 N N . SER A 1 107 ? 4.058 -0.663 2.966 1.00 86.69 107 SER A N 1
ATOM 790 C CA . SER A 1 107 ? 5.493 -0.355 3.000 1.00 86.69 107 SER A CA 1
ATOM 791 C C . SER A 1 107 ? 6.355 -1.552 2.574 1.00 86.69 107 SER A C 1
ATOM 793 O O . SER A 1 107 ? 6.192 -2.073 1.468 1.00 86.69 107 SER A O 1
ATOM 795 N N . VAL A 1 108 ? 7.300 -1.970 3.422 1.00 82.69 108 VAL A N 1
ATOM 796 C CA . VAL A 1 108 ? 8.254 -3.052 3.160 1.00 82.69 108 VAL A CA 1
ATOM 797 C C . VAL A 1 108 ? 7.581 -4.410 2.974 1.00 82.69 108 VAL A C 1
ATOM 799 O O . VAL A 1 108 ? 8.059 -5.221 2.194 1.00 82.69 108 VAL A O 1
ATOM 802 N N . GLY A 1 109 ? 6.451 -4.656 3.640 1.00 77.12 109 GLY A N 1
ATOM 803 C CA . GLY A 1 109 ? 5.831 -5.979 3.665 1.00 77.12 109 GLY A CA 1
ATOM 804 C C . GLY A 1 109 ? 5.217 -6.409 2.336 1.00 77.12 109 GLY A C 1
ATOM 805 O O . GLY A 1 109 ? 5.140 -7.605 2.071 1.00 77.12 109 GLY A O 1
ATOM 806 N N . VAL A 1 110 ? 4.781 -5.462 1.497 1.00 88.00 110 VAL A N 1
ATOM 807 C CA . VAL A 1 110 ? 4.221 -5.778 0.174 1.00 88.00 110 VAL A CA 1
ATOM 808 C C . VAL A 1 110 ? 4.715 -4.798 -0.875 1.00 88.00 110 VAL A C 1
ATOM 810 O O . VAL A 1 110 ? 5.460 -5.201 -1.758 1.00 88.00 110 VAL A O 1
ATOM 813 N N . VAL A 1 111 ? 4.330 -3.521 -0.803 1.00 88.44 111 VAL A N 1
ATOM 814 C CA . VAL A 1 111 ? 4.499 -2.581 -1.929 1.00 88.44 111 VAL A CA 1
ATOM 815 C C . VAL A 1 111 ? 5.960 -2.434 -2.364 1.00 88.44 111 VAL A C 1
ATOM 817 O O . VAL A 1 111 ? 6.250 -2.532 -3.557 1.00 88.44 111 VAL A O 1
ATOM 820 N N . ARG A 1 112 ? 6.891 -2.260 -1.418 1.00 86.00 112 ARG A N 1
ATOM 821 C CA . ARG A 1 112 ? 8.320 -2.078 -1.735 1.00 86.00 112 ARG A CA 1
ATOM 822 C C . ARG A 1 112 ? 9.005 -3.318 -2.291 1.00 86.00 112 ARG A C 1
ATOM 824 O O . ARG A 1 112 ? 10.027 -3.178 -2.949 1.00 86.00 112 ARG A O 1
ATOM 831 N N . LEU A 1 113 ? 8.482 -4.507 -2.013 1.00 88.56 113 LEU A N 1
ATOM 832 C CA . LEU A 1 113 ? 9.013 -5.750 -2.569 1.00 88.56 113 LEU A CA 1
ATOM 833 C C . LEU A 1 113 ? 8.340 -6.070 -3.900 1.00 88.56 113 LEU A C 1
ATOM 835 O O . LEU A 1 113 ? 9.007 -6.449 -4.861 1.00 88.56 113 LEU A O 1
ATOM 839 N N . LEU A 1 114 ? 7.024 -5.883 -3.962 1.00 92.94 114 LEU A N 1
ATOM 840 C CA . LEU A 1 114 ? 6.212 -6.214 -5.116 1.00 92.94 114 LEU A CA 1
ATOM 841 C C . LEU A 1 114 ? 6.592 -5.350 -6.315 1.00 92.94 114 LEU A C 1
ATOM 843 O O . LEU A 1 114 ? 6.981 -5.908 -7.334 1.00 92.94 114 LEU A O 1
ATOM 847 N N . LEU A 1 115 ? 6.529 -4.017 -6.197 1.00 92.44 115 LEU A N 1
ATOM 848 C CA . LEU A 1 115 ? 6.699 -3.132 -7.355 1.00 92.44 115 LEU A CA 1
ATOM 849 C C . LEU A 1 115 ? 8.041 -3.344 -8.078 1.00 92.44 115 LEU A C 1
ATOM 851 O O . LEU A 1 115 ? 7.997 -3.634 -9.275 1.00 92.44 115 LEU A O 1
ATOM 855 N N . PRO A 1 116 ? 9.211 -3.337 -7.401 1.00 92.25 116 PRO A N 1
ATOM 856 C CA . PRO A 1 116 ? 10.479 -3.620 -8.068 1.00 92.25 116 PRO A CA 1
ATOM 857 C C . PRO A 1 116 ? 10.549 -5.031 -8.656 1.00 92.25 116 PRO A C 1
ATOM 859 O O . PRO A 1 116 ? 11.160 -5.221 -9.703 1.00 92.25 116 PRO A O 1
ATOM 862 N N . SER A 1 117 ? 9.909 -6.023 -8.027 1.00 92.50 117 SER A N 1
ATOM 863 C CA . SER A 1 117 ? 9.881 -7.396 -8.549 1.00 92.50 117 SER A CA 1
ATOM 864 C C . SER A 1 117 ? 9.119 -7.509 -9.872 1.00 92.50 117 SER A C 1
ATOM 866 O O . SER A 1 117 ? 9.454 -8.366 -10.689 1.00 92.50 117 SER A O 1
ATOM 868 N N . LEU A 1 118 ? 8.129 -6.642 -10.117 1.00 93.88 118 LEU A N 1
ATOM 869 C CA . LEU A 1 118 ? 7.389 -6.616 -11.387 1.00 93.88 118 LEU A CA 1
ATOM 870 C C . LEU A 1 118 ? 8.185 -5.966 -12.519 1.00 93.88 118 LEU A C 1
ATOM 872 O O . LEU A 1 118 ? 7.950 -6.268 -13.688 1.00 93.88 118 LEU A O 1
ATOM 876 N N . THR A 1 119 ? 9.102 -5.064 -12.182 1.00 94.94 119 THR A N 1
ATOM 877 C CA . THR A 1 119 ? 9.774 -4.190 -13.148 1.00 94.94 119 THR A CA 1
ATOM 878 C C . THR A 1 119 ? 11.248 -4.507 -13.361 1.00 94.94 119 THR A C 1
ATOM 880 O O . THR A 1 119 ? 11.810 -4.078 -14.369 1.00 94.94 119 THR A O 1
ATOM 883 N N . VAL A 1 120 ? 11.887 -5.261 -12.458 1.00 94.06 120 VAL A N 1
ATOM 884 C CA . VAL A 1 120 ? 13.338 -5.530 -12.474 1.00 94.06 120 VAL A CA 1
ATOM 885 C C . VAL A 1 120 ? 13.820 -6.110 -13.804 1.00 94.06 120 VAL A C 1
ATOM 887 O O . VAL A 1 120 ? 14.855 -5.695 -14.319 1.00 94.06 120 VAL A O 1
ATOM 890 N N . THR A 1 121 ? 13.042 -7.016 -14.400 1.00 92.69 121 THR A N 1
ATOM 891 C CA . THR A 1 121 ? 13.390 -7.689 -15.660 1.00 92.69 121 THR A CA 1
ATOM 892 C C . THR A 1 121 ? 13.304 -6.772 -16.877 1.00 92.69 121 THR A C 1
ATOM 894 O O . THR A 1 121 ? 13.846 -7.104 -17.927 1.00 92.69 121 THR A O 1
ATOM 897 N N . ARG A 1 122 ? 12.635 -5.622 -16.756 1.00 92.19 122 ARG A N 1
ATOM 898 C CA . ARG A 1 122 ? 12.561 -4.605 -17.809 1.00 92.19 122 ARG A CA 1
ATOM 899 C C . ARG A 1 122 ? 13.536 -3.465 -17.568 1.00 92.19 122 ARG A C 1
ATOM 901 O O . ARG A 1 122 ? 14.311 -3.139 -18.457 1.00 92.19 122 ARG A O 1
ATOM 908 N N . TYR A 1 123 ? 13.530 -2.891 -16.366 1.00 94.62 123 TYR A N 1
ATOM 909 C CA . TYR A 1 123 ? 14.338 -1.711 -16.059 1.00 94.62 123 TYR A CA 1
ATOM 910 C C . TYR A 1 123 ? 15.842 -2.009 -16.067 1.00 94.62 123 TYR A C 1
ATOM 912 O O . TYR A 1 123 ? 16.624 -1.245 -16.621 1.00 94.62 123 TYR A O 1
ATOM 920 N N . PHE A 1 124 ? 16.253 -3.148 -15.502 1.00 94.50 124 PHE A N 1
ATOM 921 C CA . PHE A 1 124 ? 17.663 -3.533 -15.413 1.00 94.50 124 PHE A CA 1
ATOM 922 C C . PHE A 1 124 ? 18.099 -4.489 -16.530 1.00 94.50 124 PHE A C 1
ATOM 924 O O . PHE A 1 124 ? 19.096 -5.187 -16.370 1.00 94.50 124 PHE A O 1
ATOM 931 N N . ALA A 1 125 ? 17.368 -4.586 -17.643 1.00 92.94 125 ALA A N 1
ATOM 932 C CA . ALA A 1 125 ? 17.732 -5.501 -18.722 1.00 92.94 125 ALA A CA 1
ATOM 933 C C . ALA A 1 125 ? 19.056 -5.086 -19.387 1.00 92.94 125 ALA A C 1
ATOM 935 O O . ALA A 1 125 ? 19.176 -3.983 -19.917 1.00 92.94 125 ALA A O 1
ATOM 936 N N . THR A 1 126 ? 20.042 -5.988 -19.390 1.00 93.00 126 THR A N 1
ATOM 937 C CA . THR A 1 126 ? 21.308 -5.821 -20.119 1.00 93.00 126 THR A CA 1
ATOM 938 C C . THR A 1 126 ? 21.546 -7.028 -21.031 1.00 93.00 126 THR A C 1
ATOM 940 O O . THR A 1 126 ? 20.966 -8.095 -20.798 1.00 93.00 126 THR A O 1
ATOM 943 N N . PRO A 1 127 ? 22.386 -6.911 -22.078 1.00 90.62 127 PRO A N 1
ATOM 944 C CA . PRO A 1 127 ? 22.685 -8.037 -22.965 1.00 90.62 127 PRO A CA 1
ATOM 945 C C . PRO A 1 127 ? 23.249 -9.271 -22.239 1.00 90.62 127 PRO A C 1
ATOM 947 O O . PRO A 1 127 ? 23.078 -10.392 -22.709 1.00 90.62 127 PRO A O 1
ATOM 950 N N . GLU A 1 128 ? 23.897 -9.082 -21.088 1.00 93.12 128 GLU A N 1
ATOM 951 C CA . GLU A 1 128 ? 24.585 -10.133 -20.335 1.00 93.12 128 GLU A CA 1
ATOM 952 C C . GLU A 1 128 ? 23.667 -10.885 -19.358 1.00 93.12 128 GLU A C 1
ATOM 954 O O . GLU A 1 128 ? 23.942 -12.039 -19.026 1.00 93.12 128 GLU A O 1
ATOM 959 N N . ASN A 1 129 ? 22.585 -10.260 -18.877 1.00 93.50 129 ASN A N 1
ATOM 960 C CA . ASN A 1 129 ? 21.762 -10.813 -17.791 1.00 93.50 129 ASN A CA 1
ATOM 961 C C . ASN A 1 129 ? 20.533 -11.611 -18.251 1.00 93.50 129 ASN A C 1
ATOM 963 O O . ASN A 1 129 ? 19.828 -12.186 -17.420 1.00 93.50 129 ASN A O 1
ATOM 967 N N . ASN A 1 130 ? 20.284 -11.685 -19.563 1.00 92.75 130 ASN A N 1
ATOM 968 C CA . ASN A 1 130 ? 19.165 -12.416 -20.170 1.00 92.75 130 ASN A CA 1
ATOM 969 C C . ASN A 1 130 ? 17.765 -12.002 -19.666 1.00 92.75 130 ASN A C 1
ATOM 971 O O . ASN A 1 130 ? 16.796 -12.745 -19.859 1.00 92.75 130 ASN A O 1
ATOM 975 N N . PHE A 1 131 ? 17.607 -10.828 -19.048 1.00 93.62 131 PHE A N 1
ATOM 976 C CA . PHE A 1 131 ? 16.314 -10.413 -18.495 1.00 93.62 131 PHE A CA 1
ATOM 977 C C . PHE A 1 131 ? 15.243 -10.176 -19.559 1.00 93.62 131 PHE A C 1
ATOM 979 O O . PHE A 1 131 ? 14.079 -10.484 -19.313 1.00 93.62 131 PHE A O 1
ATOM 986 N N . THR A 1 132 ? 15.617 -9.746 -20.765 1.00 90.44 132 THR A N 1
ATOM 987 C CA . THR A 1 132 ? 14.685 -9.651 -21.901 1.00 90.44 132 THR A CA 1
ATOM 988 C C . THR A 1 132 ? 14.059 -11.009 -22.228 1.00 90.44 132 THR A C 1
ATOM 990 O O . THR A 1 132 ? 12.850 -11.114 -22.431 1.00 90.44 132 THR A O 1
ATOM 993 N N . THR A 1 133 ? 14.866 -12.073 -22.208 1.00 91.94 133 THR A N 1
ATOM 994 C CA . THR A 1 133 ? 14.396 -13.448 -22.411 1.00 91.94 133 THR A CA 1
ATOM 995 C C . THR A 1 133 ? 13.495 -13.885 -21.262 1.00 91.94 133 THR A C 1
ATOM 997 O O . THR A 1 133 ? 12.426 -14.438 -21.505 1.00 91.94 133 THR A O 1
ATOM 1000 N N . LEU A 1 134 ? 13.864 -13.590 -20.012 1.00 91.12 134 LEU A N 1
ATOM 1001 C CA . LEU A 1 134 ? 13.024 -13.904 -18.852 1.00 91.12 134 LEU A CA 1
ATOM 1002 C C . LEU A 1 134 ? 11.665 -13.189 -18.917 1.00 91.12 134 LEU A C 1
ATOM 1004 O O . LEU A 1 134 ? 10.631 -13.815 -18.698 1.00 91.12 134 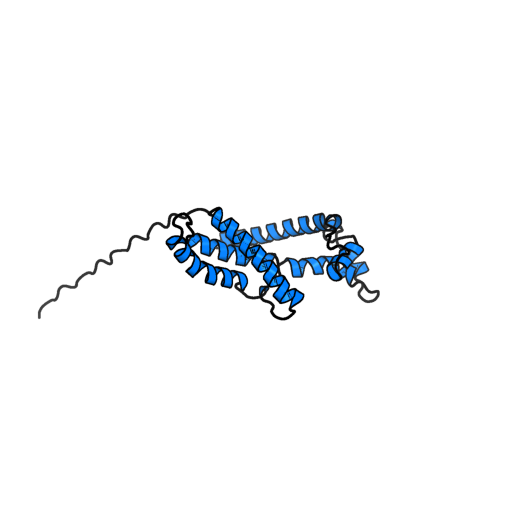LEU A O 1
ATOM 1008 N N . SER A 1 135 ? 11.661 -11.908 -19.287 1.00 90.00 135 SER A N 1
ATOM 1009 C CA . SER A 1 135 ? 10.451 -11.097 -19.447 1.00 90.00 135 SER A CA 1
ATOM 1010 C C . SER A 1 135 ? 9.497 -11.679 -20.497 1.00 90.00 135 SER A C 1
ATOM 1012 O O . SER A 1 135 ? 8.282 -11.629 -20.323 1.00 90.00 135 SER A O 1
ATOM 1014 N N . SER A 1 136 ? 10.026 -12.334 -21.538 1.00 90.69 136 SER A N 1
ATOM 1015 C CA . SER A 1 136 ? 9.209 -12.994 -22.567 1.00 90.69 136 SER A CA 1
ATOM 1016 C C . SER A 1 136 ? 8.398 -14.195 -22.057 1.00 90.69 136 SER A C 1
ATOM 1018 O O . SER A 1 136 ? 7.358 -14.511 -22.635 1.00 90.69 136 SER A O 1
ATOM 1020 N N . TYR A 1 137 ? 8.830 -14.832 -20.962 1.00 92.81 137 TYR A N 1
ATOM 1021 C CA . TYR A 1 137 ? 8.098 -15.928 -20.316 1.00 92.81 137 TYR A CA 1
ATOM 1022 C C . TYR A 1 137 ? 7.078 -15.443 -19.283 1.00 92.81 137 TYR A C 1
ATOM 1024 O O . TYR A 1 137 ? 6.248 -16.231 -18.825 1.00 92.81 137 TYR A O 1
ATOM 1032 N N . LEU A 1 138 ? 7.130 -14.166 -18.895 1.00 91.69 138 LEU A N 1
ATOM 1033 C CA . LEU A 1 138 ? 6.214 -13.619 -17.905 1.00 91.69 138 LEU A CA 1
ATOM 1034 C C . LEU A 1 138 ? 4.857 -13.299 -18.550 1.00 91.69 138 LEU A C 1
ATOM 1036 O O . LEU A 1 138 ? 4.800 -12.687 -19.621 1.00 91.69 138 LEU A O 1
ATOM 1040 N N . PRO A 1 139 ? 3.736 -13.672 -17.906 1.00 93.00 139 PRO A N 1
ATOM 1041 C CA . PRO A 1 139 ? 2.420 -13.303 -18.399 1.00 93.00 139 PRO A CA 1
ATOM 1042 C C . PRO A 1 139 ? 2.264 -11.783 -18.465 1.00 93.00 139 PRO A C 1
ATOM 1044 O O . PRO A 1 139 ? 2.541 -11.071 -17.499 1.00 93.00 139 PRO A O 1
ATOM 1047 N N . LYS A 1 140 ? 1.767 -11.279 -19.599 1.00 91.12 140 LYS A N 1
ATOM 1048 C CA . LYS A 1 140 ? 1.676 -9.832 -19.846 1.00 91.12 140 LYS A CA 1
ATOM 1049 C C . LYS A 1 140 ? 0.769 -9.086 -18.864 1.00 91.12 140 LYS A C 1
ATOM 1051 O O . LYS A 1 140 ? 1.009 -7.920 -18.596 1.00 91.12 140 LYS A O 1
ATOM 1056 N N . TRP A 1 141 ? -0.236 -9.766 -18.321 1.00 92.50 141 TRP A N 1
ATOM 1057 C CA . TRP A 1 141 ? -1.189 -9.219 -17.351 1.00 92.50 141 TRP A CA 1
ATOM 1058 C C . TRP A 1 141 ? -0.632 -9.148 -15.920 1.00 92.50 141 TRP A C 1
ATOM 1060 O O . TRP A 1 141 ? -1.259 -8.543 -15.060 1.00 92.50 141 TRP A O 1
ATOM 1070 N N . LEU A 1 142 ? 0.523 -9.770 -15.640 1.00 92.25 142 LEU A N 1
ATOM 1071 C CA . LEU A 1 142 ? 1.110 -9.833 -14.294 1.00 92.25 142 LEU A CA 1
ATOM 1072 C C . LEU A 1 142 ? 2.166 -8.741 -14.050 1.00 92.25 142 LEU A C 1
ATOM 1074 O O . LEU A 1 142 ? 2.517 -8.472 -12.901 1.00 92.25 142 LEU A O 1
ATOM 1078 N N . ILE A 1 143 ? 2.669 -8.115 -15.119 1.00 93.56 143 ILE A N 1
ATOM 1079 C CA . ILE A 1 143 ? 3.717 -7.087 -15.076 1.00 93.56 143 ILE A CA 1
ATOM 1080 C C . ILE A 1 143 ? 3.349 -5.903 -15.986 1.00 93.56 143 ILE A C 1
ATOM 1082 O O . ILE A 1 143 ? 2.734 -6.121 -17.035 1.00 93.56 143 ILE A O 1
ATOM 1086 N N . PRO A 1 144 ? 3.740 -4.662 -15.647 1.00 93.62 144 PRO A N 1
ATOM 1087 C CA . PRO A 1 144 ? 3.545 -3.516 -16.532 1.00 93.62 144 PRO A CA 1
ATOM 1088 C C . PRO A 1 144 ? 4.307 -3.714 -17.852 1.00 93.62 144 PRO A C 1
ATOM 1090 O O . PRO A 1 144 ? 5.408 -4.275 -17.879 1.00 93.62 144 PRO A O 1
ATOM 1093 N N . GLN A 1 145 ? 3.693 -3.289 -18.958 1.00 91.25 145 GLN A N 1
ATOM 1094 C CA . GLN A 1 145 ? 4.225 -3.495 -20.313 1.00 91.25 145 GLN A CA 1
ATOM 1095 C C . GLN A 1 145 ? 4.860 -2.243 -20.920 1.00 91.25 145 GLN A C 1
ATOM 1097 O O . GLN A 1 145 ? 5.583 -2.366 -21.902 1.00 91.25 145 GLN A O 1
ATOM 1102 N N . ASP A 1 146 ? 4.580 -1.072 -20.356 1.00 92.06 146 ASP A N 1
ATOM 1103 C CA . ASP A 1 146 ? 5.104 0.205 -20.829 1.00 92.06 146 A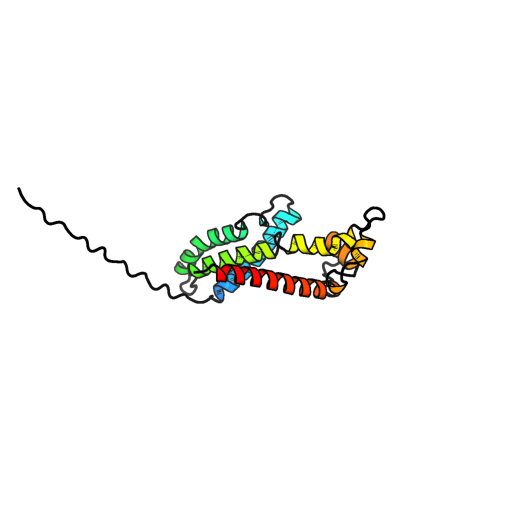SP A CA 1
ATOM 1104 C C . ASP A 1 146 ? 6.477 0.494 -20.205 1.00 92.06 146 ASP A C 1
ATOM 1106 O O . ASP A 1 146 ? 6.600 0.671 -18.991 1.00 92.06 146 ASP A O 1
ATOM 1110 N N . ASP A 1 147 ? 7.510 0.538 -21.047 1.00 91.19 147 ASP A N 1
ATOM 1111 C CA . ASP A 1 147 ? 8.886 0.790 -20.620 1.00 91.19 147 ASP A CA 1
ATOM 1112 C C . ASP A 1 147 ? 9.066 2.203 -20.044 1.00 91.19 147 ASP A C 1
ATOM 1114 O O . ASP A 1 147 ? 9.893 2.381 -19.148 1.00 91.19 147 ASP A O 1
ATOM 1118 N N . GLN A 1 148 ? 8.289 3.194 -20.501 1.00 91.31 148 GLN A N 1
ATOM 1119 C CA . GLN A 1 148 ? 8.350 4.546 -19.942 1.00 91.31 148 GLN A CA 1
ATOM 1120 C C . GLN A 1 148 ? 7.772 4.558 -18.529 1.00 91.31 148 GLN A C 1
ATOM 1122 O O . GLN A 1 148 ? 8.434 5.012 -17.605 1.00 91.31 148 GLN A O 1
ATOM 1127 N N . ALA A 1 149 ? 6.600 3.954 -18.327 1.00 92.19 149 ALA A N 1
ATOM 1128 C CA . ALA A 1 149 ? 5.991 3.848 -17.001 1.00 92.19 149 ALA A CA 1
ATOM 1129 C C . ALA A 1 149 ? 6.866 3.075 -15.998 1.00 92.19 149 ALA A C 1
ATOM 1131 O O . ALA A 1 149 ? 6.858 3.367 -14.800 1.00 92.19 149 ALA A O 1
ATOM 1132 N N . VAL A 1 150 ? 7.619 2.080 -16.480 1.00 93.12 150 VAL A N 1
ATOM 1133 C CA . VAL A 1 150 ? 8.612 1.366 -15.673 1.00 93.12 150 VAL A CA 1
ATOM 1134 C C . VAL A 1 150 ? 9.765 2.291 -15.282 1.00 93.12 150 VAL A C 1
ATOM 1136 O O . VAL A 1 150 ? 10.144 2.295 -14.113 1.00 93.12 150 VAL A O 1
ATOM 1139 N N . ARG A 1 151 ? 10.304 3.087 -16.213 1.00 92.00 151 ARG A N 1
ATOM 1140 C CA . ARG A 1 151 ? 11.360 4.072 -15.915 1.00 92.00 151 ARG A CA 1
ATOM 1141 C C . ARG A 1 151 ? 10.881 5.147 -14.948 1.00 92.00 151 ARG A C 1
ATOM 1143 O O . ARG A 1 151 ? 11.546 5.375 -13.944 1.00 92.00 151 ARG A O 1
ATOM 1150 N N . ASP A 1 152 ? 9.697 5.703 -15.181 1.00 92.12 152 ASP A N 1
ATOM 1151 C CA . ASP A 1 152 ? 9.072 6.730 -14.341 1.00 92.12 152 ASP A CA 1
ATOM 1152 C C . ASP A 1 152 ? 8.931 6.282 -12.876 1.00 92.12 152 ASP A C 1
ATOM 1154 O O . ASP A 1 152 ? 9.034 7.095 -11.959 1.00 92.12 152 ASP A O 1
ATOM 1158 N N . MET A 1 153 ? 8.731 4.983 -12.623 1.00 91.12 153 MET A N 1
ATOM 1159 C CA . MET A 1 153 ? 8.682 4.441 -11.260 1.00 91.12 153 MET A CA 1
ATOM 1160 C C . MET A 1 153 ? 10.028 4.567 -10.525 1.00 91.12 153 MET A C 1
ATOM 1162 O O . MET A 1 153 ? 10.044 4.794 -9.314 1.00 91.12 153 MET A O 1
ATOM 1166 N N . TYR A 1 154 ? 11.146 4.379 -11.230 1.00 90.75 154 TYR A N 1
ATOM 1167 C CA . TYR A 1 154 ? 12.491 4.422 -10.645 1.00 90.75 154 TYR A CA 1
ATOM 1168 C C . TYR A 1 154 ? 13.098 5.825 -10.663 1.00 90.75 154 TYR A C 1
ATOM 1170 O O . TYR A 1 154 ? 13.764 6.213 -9.704 1.00 90.75 154 TYR A O 1
ATOM 1178 N N . GLU A 1 155 ? 12.896 6.559 -11.754 1.00 90.88 155 GLU A N 1
ATOM 1179 C CA . GLU A 1 155 ? 13.531 7.854 -12.016 1.00 90.88 155 GLU A CA 1
ATOM 1180 C C . GLU A 1 155 ? 12.649 9.038 -11.584 1.00 90.88 155 GLU A C 1
ATOM 1182 O O . GLU A 1 155 ? 13.159 10.133 -11.350 1.00 90.88 155 GLU A O 1
ATOM 1187 N N . GLY A 1 156 ? 11.349 8.798 -11.384 1.00 86.88 156 GLY A N 1
ATOM 1188 C CA . GLY A 1 156 ? 10.336 9.825 -11.161 1.00 86.88 156 GLY A CA 1
ATOM 1189 C C . GLY A 1 156 ? 9.667 10.238 -12.473 1.00 86.88 156 GLY A C 1
ATOM 1190 O O . GLY A 1 156 ? 10.330 10.416 -13.488 1.00 86.88 156 GLY A O 1
ATOM 1191 N N . ALA A 1 157 ? 8.341 10.384 -12.454 1.00 85.50 157 ALA A N 1
ATOM 1192 C CA . ALA A 1 157 ? 7.566 10.792 -13.623 1.00 85.50 157 ALA A CA 1
ATOM 1193 C C . ALA A 1 157 ? 7.633 12.310 -13.850 1.00 85.50 157 ALA A C 1
ATOM 1195 O O . ALA A 1 157 ? 7.438 13.094 -12.911 1.00 85.50 157 ALA A O 1
ATOM 1196 N N . ASP A 1 158 ? 7.787 12.726 -15.108 1.00 77.88 158 ASP A N 1
ATOM 1197 C CA . ASP A 1 158 ? 7.651 14.127 -15.506 1.00 77.88 158 ASP A CA 1
ATOM 1198 C C . ASP A 1 158 ? 6.221 14.624 -15.209 1.00 77.88 158 ASP A C 1
ATOM 1200 O O . ASP A 1 158 ? 5.235 14.157 -15.780 1.00 77.88 158 ASP A O 1
ATOM 1204 N N . GLY A 1 159 ? 6.097 15.577 -14.280 1.00 78.62 159 GLY A N 1
ATOM 1205 C CA . GLY A 1 159 ? 4.813 16.156 -13.866 1.00 78.62 159 GLY A CA 1
ATOM 1206 C C . GLY A 1 159 ? 4.104 15.453 -12.701 1.00 78.62 159 GLY A C 1
ATOM 1207 O O . GLY A 1 159 ? 2.964 15.810 -12.415 1.00 78.62 159 GLY A O 1
ATOM 1208 N N . GLU A 1 160 ? 4.749 14.491 -12.025 1.00 74.06 160 GLU A N 1
ATOM 1209 C CA . GLU A 1 160 ? 4.226 13.795 -10.826 1.00 74.06 160 GLU A CA 1
ATOM 1210 C C . GLU A 1 160 ? 2.900 13.028 -11.043 1.00 74.06 160 GLU A C 1
ATOM 1212 O O . GLU A 1 160 ? 2.210 12.661 -10.087 1.00 74.06 160 GLU A O 1
ATOM 1217 N N . VAL A 1 161 ? 2.530 12.741 -12.297 1.00 83.88 161 VAL A N 1
ATOM 1218 C CA . VAL A 1 161 ? 1.315 11.981 -12.627 1.00 83.88 161 VAL A CA 1
ATOM 1219 C C . VAL A 1 161 ? 1.654 10.511 -12.850 1.00 83.88 161 VAL A C 1
ATOM 1221 O O . VAL A 1 161 ? 2.440 10.160 -13.723 1.00 83.88 161 VAL A O 1
ATOM 1224 N N . VAL A 1 162 ? 1.008 9.628 -12.086 1.00 86.00 162 VAL A N 1
ATOM 1225 C CA . VAL A 1 162 ? 1.189 8.176 -12.214 1.00 86.00 162 VAL A CA 1
ATOM 1226 C C . VAL A 1 162 ? 0.435 7.645 -13.450 1.00 86.00 162 VAL A C 1
ATOM 1228 O O . VAL A 1 162 ? -0.782 7.846 -13.541 1.00 86.00 162 VAL A O 1
ATOM 1231 N N . PRO A 1 163 ? 1.091 6.909 -14.373 1.00 89.56 163 PRO A N 1
ATOM 1232 C CA . PRO A 1 163 ? 0.462 6.348 -15.573 1.00 89.56 163 PRO A CA 1
ATOM 1233 C C . PRO A 1 163 ? -0.364 5.088 -15.253 1.00 89.56 163 PRO A C 1
ATOM 1235 O O . PRO A 1 163 ? -0.023 3.969 -15.636 1.00 89.56 163 PRO A O 1
ATOM 1238 N N . TRP A 1 164 ? -1.484 5.253 -14.542 1.00 91.31 164 TRP A N 1
ATOM 1239 C CA . TRP A 1 164 ? -2.304 4.153 -14.008 1.00 91.31 164 TRP A CA 1
ATOM 1240 C C . TRP A 1 164 ? -2.740 3.096 -15.033 1.00 91.31 164 TRP A C 1
ATOM 1242 O O . TRP A 1 164 ? -2.939 1.940 -14.659 1.00 91.31 164 TRP A O 1
ATOM 1252 N N . GLY A 1 165 ? -2.857 3.457 -16.315 1.00 90.75 165 GLY A N 1
ATOM 1253 C CA . GLY A 1 165 ? -3.318 2.560 -17.378 1.00 90.75 165 GLY A CA 1
ATOM 1254 C C . GLY A 1 165 ? -2.534 1.247 -17.474 1.00 90.75 165 GLY A C 1
ATOM 1255 O O . GLY A 1 165 ? -3.148 0.196 -17.624 1.00 90.75 165 GLY A O 1
ATOM 1256 N N . THR A 1 166 ? -1.205 1.273 -17.314 1.00 91.88 166 THR A N 1
ATOM 1257 C CA . THR A 1 166 ? -0.390 0.041 -17.359 1.00 91.88 166 THR A CA 1
ATOM 1258 C C . THR A 1 166 ? -0.307 -0.696 -16.018 1.00 91.88 166 THR A C 1
ATOM 1260 O O . THR A 1 166 ? 0.158 -1.835 -15.982 1.00 91.88 166 THR A O 1
ATOM 1263 N N . TRP A 1 167 ? -0.696 -0.053 -14.915 1.00 94.00 167 TRP A N 1
ATOM 1264 C CA . TRP A 1 167 ? -0.512 -0.580 -13.560 1.00 94.00 167 TRP A CA 1
ATOM 1265 C C . TRP A 1 167 ? -1.759 -1.268 -13.017 1.00 94.00 167 TRP A C 1
ATOM 1267 O O . TRP A 1 167 ? -1.638 -2.239 -12.274 1.00 94.00 167 TR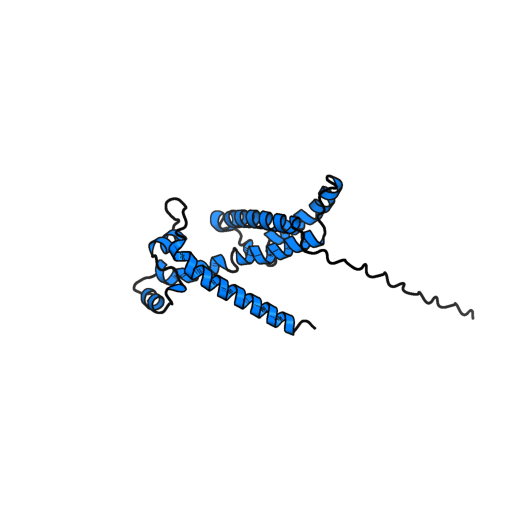P A O 1
ATOM 1277 N N . ILE A 1 168 ? -2.953 -0.790 -13.381 1.00 95.00 168 ILE A N 1
ATOM 1278 C CA . ILE A 1 168 ? -4.218 -1.277 -12.812 1.00 95.00 168 ILE A CA 1
ATOM 1279 C C . ILE A 1 168 ? -4.388 -2.788 -13.002 1.00 95.00 168 ILE A C 1
ATOM 1281 O O . ILE A 1 168 ? -4.725 -3.475 -12.042 1.00 95.00 168 ILE A O 1
ATOM 1285 N N . GLU A 1 169 ? -4.150 -3.313 -14.207 1.00 95.06 169 GLU A N 1
ATOM 1286 C CA . GLU A 1 169 ? -4.344 -4.741 -14.491 1.00 95.06 169 GLU A CA 1
ATOM 1287 C C . GLU A 1 169 ? -3.384 -5.639 -13.679 1.00 95.06 169 GLU A C 1
ATOM 1289 O O . GLU A 1 169 ? -3.884 -6.497 -12.941 1.00 95.06 169 GLU A O 1
ATOM 1294 N N . PRO A 1 170 ? -2.051 -5.419 -13.691 1.00 94.94 170 PRO A N 1
ATOM 1295 C CA . PRO A 1 170 ? -1.133 -6.145 -12.812 1.00 94.94 170 PRO A CA 1
ATOM 1296 C C . PRO A 1 170 ? -1.499 -6.035 -11.332 1.00 94.94 170 PRO A C 1
ATOM 1298 O O . PRO A 1 170 ? -1.579 -7.046 -10.629 1.00 94.94 170 PRO A O 1
ATOM 1301 N N . LEU A 1 171 ? -1.758 -4.819 -10.843 1.00 95.12 171 LEU A N 1
ATOM 1302 C CA . LEU A 1 171 ? -2.051 -4.589 -9.428 1.00 95.12 171 LEU A CA 1
ATOM 1303 C C . LEU A 1 171 ? -3.358 -5.253 -8.991 1.00 95.12 171 LEU A C 1
ATOM 1305 O O . LEU A 1 171 ? -3.439 -5.728 -7.857 1.00 95.12 171 LEU A O 1
ATOM 1309 N N . ALA A 1 172 ? -4.361 -5.335 -9.867 1.00 95.44 172 ALA A N 1
ATOM 1310 C CA . ALA A 1 172 ? -5.607 -6.034 -9.579 1.00 95.44 172 ALA A CA 1
ATOM 1311 C C . ALA A 1 172 ? -5.366 -7.536 -9.367 1.00 95.44 172 ALA A C 1
ATOM 1313 O O . ALA A 1 172 ? -5.803 -8.088 -8.355 1.00 95.44 172 ALA A O 1
ATOM 1314 N N . TRP A 1 173 ? -4.613 -8.185 -10.259 1.00 96.00 173 TRP A N 1
ATOM 1315 C CA . TRP A 1 173 ? -4.284 -9.608 -10.125 1.00 96.00 173 TRP A CA 1
ATOM 1316 C C . TRP A 1 173 ? -3.444 -9.904 -8.886 1.00 96.00 173 TRP A C 1
ATOM 1318 O O . TRP A 1 173 ? -3.749 -10.841 -8.143 1.00 96.00 173 TRP A O 1
ATOM 1328 N N . TRP A 1 174 ? -2.438 -9.075 -8.610 1.00 95.38 174 TRP A N 1
ATOM 1329 C CA . TRP A 1 174 ? -1.646 -9.201 -7.388 1.00 95.38 174 TRP A CA 1
ATOM 1330 C C . TRP A 1 174 ? -2.480 -8.974 -6.128 1.00 95.38 174 TRP A C 1
ATOM 1332 O O . TRP A 1 174 ? -2.323 -9.711 -5.158 1.00 95.38 174 TRP A O 1
ATOM 1342 N N . SER A 1 175 ? -3.419 -8.027 -6.147 1.00 93.69 175 SER A N 1
ATOM 1343 C CA . SER A 1 175 ? -4.339 -7.807 -5.025 1.00 93.69 175 SER A CA 1
ATOM 1344 C C . SER A 1 175 ? -5.215 -9.034 -4.772 1.00 93.69 175 SER A C 1
ATOM 1346 O O . SER A 1 175 ? -5.326 -9.477 -3.630 1.00 93.69 175 SER A O 1
ATOM 1348 N N . VAL A 1 176 ? -5.782 -9.636 -5.824 1.00 95.88 176 VAL A N 1
ATOM 1349 C CA . VAL A 1 176 ? -6.561 -10.882 -5.715 1.00 95.88 176 VAL A CA 1
ATOM 1350 C C . VAL A 1 176 ? -5.710 -12.008 -5.126 1.00 95.88 176 VAL A C 1
ATOM 1352 O O . VAL A 1 176 ? -6.145 -12.674 -4.185 1.00 95.88 176 VAL A O 1
ATOM 1355 N N . PHE A 1 177 ? -4.486 -12.193 -5.624 1.00 94.94 177 PHE A N 1
ATOM 1356 C CA . PHE A 1 177 ? -3.564 -13.213 -5.123 1.00 94.94 177 PHE A CA 1
ATOM 1357 C C . PHE A 1 177 ? -3.209 -13.011 -3.641 1.00 94.94 177 PHE A C 1
ATOM 1359 O O . PHE A 1 177 ? -3.258 -13.959 -2.852 1.00 94.94 177 PHE A O 1
ATOM 1366 N N . LEU A 1 178 ? -2.893 -11.780 -3.236 1.00 93.06 178 LEU A N 1
ATOM 1367 C CA . LEU A 1 178 ? -2.537 -11.450 -1.855 1.00 93.06 178 LEU A CA 1
ATOM 1368 C C . LEU A 1 178 ? -3.724 -11.623 -0.901 1.00 93.06 178 LEU A C 1
ATOM 1370 O O . LEU A 1 178 ? -3.561 -12.203 0.172 1.00 93.06 178 LEU A O 1
ATOM 1374 N N . ILE A 1 179 ? -4.925 -11.195 -1.303 1.00 93.50 179 ILE A N 1
ATOM 1375 C CA . ILE A 1 179 ? -6.153 -11.394 -0.520 1.00 93.50 179 ILE A CA 1
ATOM 1376 C C . ILE A 1 179 ? -6.447 -12.888 -0.362 1.00 93.50 179 ILE A C 1
ATOM 1378 O O . ILE A 1 179 ? -6.728 -13.337 0.749 1.00 93.50 179 ILE A O 1
ATOM 1382 N N . ALA A 1 180 ? -6.341 -13.673 -1.437 1.00 96.62 180 ALA A N 1
ATOM 1383 C CA . ALA A 1 180 ? -6.541 -15.120 -1.385 1.00 96.62 180 ALA A CA 1
ATOM 1384 C C . ALA A 1 180 ? -5.512 -15.807 -0.472 1.00 96.62 180 ALA A C 1
ATOM 1386 O O . ALA A 1 180 ? -5.866 -16.689 0.315 1.00 96.62 180 ALA A O 1
ATOM 1387 N N . THR A 1 181 ? -4.253 -15.367 -0.522 1.00 94.00 181 THR A N 1
ATOM 1388 C CA . THR A 1 181 ? -3.180 -15.864 0.350 1.00 94.00 181 THR A CA 1
ATOM 1389 C C . THR A 1 181 ? -3.480 -15.551 1.815 1.00 94.00 181 THR A C 1
ATOM 1391 O O . THR A 1 181 ? -3.436 -16.444 2.662 1.00 94.00 181 THR A O 1
ATOM 1394 N N . TYR A 1 182 ? -3.866 -14.311 2.116 1.00 90.88 182 TYR A N 1
ATOM 1395 C CA . TYR A 1 182 ? -4.221 -13.892 3.470 1.00 90.88 182 TYR A CA 1
ATOM 1396 C C . TYR A 1 182 ? -5.450 -14.641 4.005 1.00 90.88 182 TYR A C 1
ATOM 1398 O O . TYR A 1 182 ? -5.434 -15.151 5.125 1.00 90.88 182 TYR A O 1
ATOM 1406 N N . ALA A 1 183 ? -6.493 -14.795 3.186 1.00 94.44 183 ALA A N 1
ATOM 1407 C CA . ALA A 1 183 ? -7.677 -15.576 3.535 1.00 94.44 183 ALA A CA 1
ATOM 1408 C C . ALA A 1 183 ? -7.334 -17.050 3.803 1.00 94.44 183 ALA A C 1
ATOM 1410 O O . ALA A 1 183 ? -7.860 -17.644 4.744 1.00 94.44 183 ALA A O 1
ATOM 1411 N N . SER A 1 184 ? -6.409 -17.624 3.030 1.00 95.62 184 SER A N 1
ATOM 1412 C CA . SER A 1 184 ? -5.926 -18.994 3.239 1.00 95.62 184 SER A CA 1
ATOM 1413 C C . SER A 1 184 ? -5.193 -19.130 4.575 1.00 95.62 184 SER A C 1
ATOM 1415 O O . SER A 1 184 ? -5.456 -20.072 5.322 1.00 95.62 184 SER A O 1
ATOM 1417 N N . MET A 1 185 ? -4.335 -18.165 4.926 1.00 93.12 185 MET A N 1
ATOM 1418 C CA . MET A 1 185 ? -3.673 -18.122 6.236 1.00 93.12 185 MET A CA 1
ATOM 1419 C C . MET A 1 185 ? -4.687 -18.045 7.384 1.00 93.12 185 MET A C 1
ATOM 1421 O O . MET A 1 185 ? -4.579 -18.811 8.342 1.00 93.12 185 MET A O 1
ATOM 1425 N N . LEU A 1 186 ? -5.697 -17.174 7.276 1.00 92.25 186 LEU A N 1
ATOM 1426 C CA . LEU A 1 186 ? -6.772 -17.076 8.269 1.00 92.25 186 LEU A CA 1
ATOM 1427 C C . LEU A 1 186 ? -7.576 -18.379 8.377 1.00 92.25 186 LEU A C 1
ATOM 1429 O O . LEU A 1 186 ? -7.879 -18.821 9.485 1.00 92.25 186 LEU A O 1
ATOM 1433 N N . GLY A 1 187 ? -7.875 -19.018 7.242 1.00 94.06 187 GLY A N 1
ATOM 1434 C CA . GLY A 1 187 ? -8.511 -20.332 7.184 1.00 94.06 187 GLY A CA 1
ATOM 1435 C C . GLY A 1 187 ? -7.716 -21.379 7.961 1.00 94.06 187 GLY A C 1
ATOM 1436 O O . GLY A 1 187 ? -8.269 -22.035 8.841 1.00 94.06 187 GLY A O 1
ATOM 1437 N N . ILE A 1 188 ? -6.404 -21.466 7.729 1.00 94.44 188 ILE A N 1
ATOM 1438 C CA . ILE A 1 188 ? -5.515 -22.369 8.472 1.00 94.44 188 ILE A CA 1
ATOM 1439 C C . ILE A 1 188 ? -5.523 -22.040 9.971 1.00 94.44 188 ILE A C 1
ATOM 1441 O O . ILE A 1 188 ? -5.726 -22.939 10.784 1.00 94.44 188 ILE A O 1
ATOM 1445 N N . MET A 1 189 ? -5.362 -20.771 10.359 1.00 93.62 189 MET A N 1
ATOM 1446 C CA . MET A 1 189 ? -5.395 -20.368 11.774 1.00 93.62 189 MET A CA 1
ATOM 1447 C C . MET A 1 189 ? -6.716 -20.753 12.450 1.00 93.62 189 MET A C 1
ATOM 1449 O O . MET A 1 189 ? -6.713 -21.216 13.589 1.00 93.62 189 MET A O 1
ATOM 1453 N N . SER A 1 190 ? -7.841 -20.612 11.743 1.00 92.44 190 SER A N 1
ATOM 1454 C CA . SER A 1 190 ? -9.162 -20.981 12.259 1.00 92.44 190 SER A CA 1
ATOM 1455 C C . SER A 1 190 ? -9.311 -22.480 12.533 1.00 92.44 190 SER A C 1
ATOM 1457 O O . SER A 1 190 ? -10.011 -22.842 13.473 1.00 92.44 190 SER A O 1
ATOM 1459 N N . LEU A 1 191 ? -8.610 -23.348 11.790 1.00 93.25 191 LEU A N 1
ATOM 1460 C CA . LEU A 1 191 ? -8.627 -24.797 12.027 1.00 93.25 191 LEU A CA 1
ATOM 1461 C C . LEU A 1 191 ? -7.945 -25.171 13.349 1.00 93.25 191 LEU A C 1
ATOM 1463 O O . LEU A 1 191 ? -8.342 -26.133 14.006 1.00 93.25 191 LEU A O 1
ATOM 1467 N N . PHE A 1 192 ? -6.924 -24.409 13.741 1.00 91.31 192 PHE A N 1
ATOM 1468 C CA . PHE A 1 192 ? -6.204 -24.598 15.002 1.00 91.31 192 PHE A CA 1
ATOM 1469 C C . PHE A 1 192 ? -6.860 -23.880 16.185 1.00 91.31 192 PHE A C 1
ATOM 1471 O O . PHE A 1 192 ? -6.471 -24.113 17.329 1.00 91.31 192 PHE A O 1
ATOM 1478 N N . ARG A 1 193 ? -7.857 -23.027 15.930 1.00 82.81 193 ARG A N 1
ATOM 1479 C CA . ARG A 1 193 ? -8.591 -22.293 16.960 1.00 82.81 193 ARG A CA 1
ATOM 1480 C C . ARG A 1 193 ? -9.648 -23.211 17.589 1.00 82.81 193 ARG A C 1
ATOM 1482 O O . ARG A 1 193 ? -10.809 -23.185 17.188 1.00 82.81 193 ARG A O 1
ATOM 1489 N N . ARG A 1 194 ? -9.210 -24.058 18.523 1.00 58.16 194 ARG A N 1
ATOM 1490 C CA . ARG A 1 194 ? -10.073 -24.829 19.431 1.00 58.16 194 ARG A CA 1
ATOM 1491 C C . ARG A 1 194 ? -10.356 -24.041 20.698 1.00 58.16 194 ARG A C 1
ATOM 1493 O O . ARG A 1 194 ? -9.396 -23.426 21.210 1.00 58.16 194 ARG A O 1
#